Protein AF-A0A7S1RGU0-F1 (afdb_monomer_lite)

Organism: Alexandrium catenella (NCBI:txid2925)

Foldseek 3Di:
DDDDPDDDDDPDPFDAPPVRWGAAPDPPRTQDLLVLLVVLVCCCVVVVQDADAAAEDWGWHFDPDCVRVQAPVVGLVSCLSNVVSVVCSCPVVVHNYDYYQYPDCEQDQPPPCGRRIGGHQKYKPLVWWFDPPDPVHRGTGRDPPIAIGGHQNVQLVVVCVVVVHRADPPPPSGDGAAQLVLLAAKKDWPQAAQKIKGWDADPVSFKTKIKIWQALPDRYDDVPRIWIWMFIWTDDRQKIWTAQVPTPTPRPPDDRPGTWMWGADSVQQWIAIPVGIIIHGDPPPPPPD

pLDDT: mean 83.49, std 16.36, range [28.84, 98.56]

Sequence (289 aa):
AHYTDVPGADNAHWMITEENIVRGESTWLFGAAWGFRKLLNWVERRYHHPAIIVTENGWSVGADSFVTGKADRQRVEFYANYTSEMRKAIYEDGIDIRGYFAWSLMDNFEWEMGYVERFGTTFNDFNYGPDPHSPAGDSPKPRRGQVRTRKDSGCWLEAVWRRNALVDPRNGSFSGCAPSLSMEGSYKQLDRVGCTREITVHADGVTGRIQGEDSLLGTTCHGTNDTSWGVDVIFRGGTVVADFFAAKDFPDFRPKPGKVSGYWDDAAKLLFWGDGTVWAQTAKDLIVQ

Secondary structure (DSSP, 8-state):
-PPPSSPPP------B-TTS-BB-SSTT-B--HHHHHHHHHHHHHHTTS--EEEEEE---EE-SSHHHHS--HHHHHHHHHHHHHHHHHHHTT---EEEEEES-SS----GGGTTSEE--SEEEE---B--TT-TTSS--B--SS-EEEE-HHHHHHHHHHHHTS---SSSSS--SSPPGGGG-EEEEETTSTT-EEEEEE-TTSSEEEEEEEEESSSS---SSSEEEEEEEEEEETTEEEEEGGG-TT--TTS----EEEEEEETTTTEEEETTS-EEEEPP------

Structure (mmCIF, N/CA/C/O backbone):
data_AF-A0A7S1RGU0-F1
#
_entry.id   AF-A0A7S1RGU0-F1
#
loop_
_atom_site.group_PDB
_atom_site.id
_atom_site.type_symbol
_atom_site.label_atom_id
_atom_site.label_alt_id
_atom_site.label_comp_id
_atom_site.label_asym_id
_atom_site.label_entity_id
_atom_site.label_seq_id
_atom_site.pdbx_PDB_ins_code
_atom_site.Cartn_x
_atom_site.Cartn_y
_atom_site.Cartn_z
_atom_site.occupancy
_atom_site.B_iso_or_equiv
_atom_site.auth_seq_id
_atom_site.auth_comp_id
_atom_site.auth_asym_id
_atom_site.auth_atom_id
_atom_site.pdbx_PDB_model_num
ATOM 1 N N . ALA A 1 1 ? 17.274 38.890 -20.573 1.00 34.78 1 ALA A N 1
ATOM 2 C CA . ALA A 1 1 ? 17.560 38.093 -19.367 1.00 34.78 1 ALA A CA 1
ATOM 3 C C . ALA A 1 1 ? 18.729 37.182 -19.704 1.00 34.78 1 ALA A C 1
ATOM 5 O O . ALA A 1 1 ? 18.634 36.448 -20.679 1.00 34.78 1 ALA A O 1
ATOM 6 N N . HIS A 1 2 ? 19.859 37.345 -19.017 1.00 33.31 2 HIS A N 1
ATOM 7 C CA . HIS A 1 2 ? 21.069 36.561 -19.260 1.00 33.31 2 HIS A CA 1
ATOM 8 C C . HIS A 1 2 ? 20.865 35.139 -18.731 1.00 33.31 2 HIS A C 1
ATOM 10 O O . HIS A 1 2 ? 20.511 34.974 -17.566 1.00 33.31 2 HIS A O 1
ATOM 16 N N . TYR A 1 3 ? 21.065 34.136 -19.583 1.00 28.84 3 TYR A N 1
ATOM 17 C CA . TYR A 1 3 ? 21.216 32.750 -19.150 1.00 28.84 3 TYR A CA 1
ATOM 18 C C . TYR A 1 3 ? 22.652 32.572 -18.655 1.00 28.84 3 TYR A C 1
ATOM 20 O O . TYR A 1 3 ? 23.592 33.002 -19.322 1.00 28.84 3 TYR A O 1
ATOM 28 N N . THR A 1 4 ? 22.807 32.021 -17.456 1.00 33.81 4 THR A N 1
ATOM 29 C CA . THR A 1 4 ? 24.107 31.741 -16.843 1.00 33.81 4 THR A CA 1
ATOM 30 C C . THR A 1 4 ? 24.419 30.258 -17.006 1.00 33.81 4 THR A C 1
ATOM 32 O O . THR A 1 4 ? 23.614 29.429 -16.592 1.00 33.81 4 THR A O 1
ATOM 35 N N . ASP A 1 5 ? 25.599 29.925 -17.528 1.00 29.27 5 ASP A N 1
ATOM 36 C CA . ASP A 1 5 ? 26.087 28.539 -17.682 1.00 29.27 5 ASP A CA 1
ATOM 37 C C . ASP A 1 5 ? 26.564 27.906 -16.360 1.00 29.27 5 ASP A C 1
ATOM 39 O O . ASP A 1 5 ? 27.152 26.826 -16.343 1.00 29.27 5 ASP A O 1
ATOM 43 N N . VAL A 1 6 ? 26.334 28.583 -15.234 1.00 32.62 6 VAL A N 1
ATOM 44 C CA . VAL A 1 6 ? 26.655 28.080 -13.898 1.00 32.62 6 VAL A CA 1
ATOM 45 C C . VAL A 1 6 ? 25.365 27.535 -13.280 1.00 32.62 6 VAL A C 1
ATOM 47 O O . VAL A 1 6 ? 24.430 28.318 -13.082 1.00 32.62 6 VAL A O 1
ATOM 50 N N . PRO A 1 7 ? 25.286 26.224 -12.980 1.00 35.31 7 PRO A N 1
ATOM 51 C CA . PRO A 1 7 ? 24.158 25.654 -12.255 1.00 35.31 7 PRO A CA 1
ATOM 52 C C . PRO A 1 7 ? 23.970 26.376 -10.916 1.00 35.31 7 PRO A C 1
ATOM 54 O O . PRO A 1 7 ? 24.938 26.638 -10.201 1.00 35.31 7 PRO A O 1
ATOM 57 N N . GLY A 1 8 ? 22.723 26.711 -10.581 1.00 36.28 8 GLY A N 1
ATOM 58 C CA . GLY A 1 8 ? 22.379 27.200 -9.245 1.00 36.28 8 GLY A CA 1
ATOM 59 C C . GLY A 1 8 ? 22.643 26.141 -8.168 1.00 36.28 8 GLY A C 1
ATOM 60 O O . GLY A 1 8 ? 22.927 24.986 -8.480 1.00 36.28 8 GLY A O 1
ATOM 61 N N . ALA A 1 9 ? 22.538 26.531 -6.895 1.00 34.44 9 ALA A N 1
ATOM 62 C CA . ALA A 1 9 ? 22.707 25.602 -5.778 1.00 34.44 9 ALA A CA 1
ATOM 63 C C . ALA A 1 9 ? 21.738 24.409 -5.893 1.00 34.44 9 ALA A C 1
ATOM 65 O O . ALA A 1 9 ? 20.530 24.599 -6.068 1.00 34.44 9 ALA A O 1
ATOM 66 N N . ASP A 1 10 ? 22.295 23.198 -5.810 1.00 39.69 10 ASP A N 1
ATOM 67 C CA . ASP A 1 10 ? 21.555 21.941 -5.870 1.00 39.69 10 ASP A CA 1
ATOM 68 C C . ASP A 1 10 ? 20.768 21.728 -4.572 1.00 39.69 10 ASP A C 1
ATOM 70 O O . ASP A 1 10 ? 21.339 21.587 -3.491 1.00 39.69 10 ASP A O 1
ATOM 74 N N . ASN A 1 11 ? 19.442 21.732 -4.698 1.00 35.66 11 ASN A N 1
ATOM 75 C CA . ASN A 1 11 ? 18.503 21.510 -3.602 1.00 35.66 11 ASN A CA 1
ATOM 76 C C . ASN A 1 11 ? 17.714 20.196 -3.792 1.00 35.66 11 ASN A C 1
ATOM 78 O O . ASN A 1 11 ? 16.638 20.038 -3.210 1.00 35.66 11 ASN A O 1
ATOM 82 N N . ALA A 1 12 ? 18.184 19.270 -4.639 1.00 31.33 12 ALA A N 1
ATOM 83 C CA . ALA A 1 12 ? 17.522 17.990 -4.881 1.00 31.33 12 ALA A CA 1
ATOM 84 C C . ALA A 1 12 ? 17.922 16.930 -3.835 1.00 31.33 12 ALA A C 1
ATOM 86 O O . ALA A 1 12 ? 19.092 16.709 -3.546 1.00 31.33 12 ALA A O 1
ATOM 87 N N . HIS A 1 13 ? 16.940 16.201 -3.298 1.00 37.16 13 HIS A N 1
ATOM 88 C CA . HIS A 1 13 ? 17.136 15.084 -2.358 1.00 37.16 13 HIS A CA 1
ATOM 89 C C . HIS A 1 13 ? 17.623 13.776 -3.032 1.00 37.16 13 HIS A C 1
ATOM 91 O O . HIS A 1 13 ? 17.306 12.686 -2.555 1.00 37.16 13 HIS A O 1
ATOM 97 N N . TRP A 1 14 ? 18.286 13.831 -4.191 1.00 44.03 14 TRP A N 1
ATOM 98 C CA . TRP A 1 14 ? 18.508 12.657 -5.051 1.00 44.03 14 TRP A CA 1
ATOM 99 C C . TRP A 1 14 ? 19.985 12.263 -5.128 1.00 44.03 14 TRP A C 1
ATOM 101 O O . TRP A 1 14 ? 20.853 13.115 -5.272 1.00 44.03 14 TRP A O 1
ATOM 111 N N . MET A 1 15 ? 20.264 10.954 -5.114 1.00 43.88 15 MET A N 1
ATOM 112 C CA . MET A 1 15 ? 21.553 10.418 -5.558 1.00 43.88 15 MET A CA 1
ATOM 113 C C . MET A 1 15 ? 21.436 10.055 -7.035 1.00 43.88 15 MET A C 1
ATOM 115 O O . MET A 1 15 ? 20.783 9.079 -7.412 1.00 43.88 15 MET A O 1
ATOM 119 N N . ILE A 1 16 ? 22.043 10.886 -7.869 1.00 53.50 16 ILE A N 1
ATOM 120 C CA . ILE A 1 16 ? 22.136 10.699 -9.311 1.00 53.50 16 ILE A CA 1
ATOM 121 C C . ILE A 1 16 ? 23.555 10.187 -9.597 1.00 53.50 16 ILE A C 1
ATOM 123 O O . ILE A 1 16 ? 24.521 10.725 -9.058 1.00 53.50 16 ILE A O 1
ATOM 127 N N . THR A 1 17 ? 23.704 9.121 -10.389 1.00 54.28 17 THR A N 1
ATOM 128 C CA . THR A 1 17 ? 25.039 8.665 -10.823 1.00 54.28 17 THR A CA 1
ATOM 129 C C . THR A 1 17 ? 25.716 9.705 -11.709 1.00 54.28 17 THR A C 1
ATOM 131 O O . THR A 1 17 ? 25.037 10.532 -12.310 1.00 54.28 17 THR A O 1
ATOM 134 N N . GLU A 1 18 ? 27.024 9.574 -11.943 1.00 52.69 18 GLU A N 1
ATOM 135 C CA . GLU A 1 18 ? 27.725 10.359 -12.977 1.00 52.69 18 GLU A CA 1
ATOM 136 C C . GLU A 1 18 ? 27.040 10.269 -14.361 1.00 52.69 18 GLU A C 1
ATOM 138 O O . GLU A 1 18 ? 27.056 11.222 -15.133 1.00 52.69 18 GLU A O 1
ATOM 143 N N . GLU A 1 19 ? 26.352 9.154 -14.642 1.00 54.78 19 GLU A N 1
ATOM 144 C CA . GLU A 1 19 ? 25.600 8.913 -15.884 1.00 54.78 19 GLU A CA 1
ATOM 145 C C . GLU A 1 19 ? 24.133 9.395 -15.871 1.00 54.78 19 GLU A C 1
ATOM 147 O O . GLU A 1 19 ? 23.360 9.067 -16.769 1.00 54.78 19 GLU A O 1
ATOM 152 N N . ASN A 1 20 ? 23.711 10.164 -14.864 1.00 67.38 20 ASN A N 1
ATOM 153 C CA . ASN A 1 20 ? 22.330 10.637 -14.703 1.00 67.38 20 ASN A CA 1
ATOM 154 C C . ASN A 1 20 ? 21.252 9.547 -14.511 1.00 67.38 20 ASN A C 1
ATOM 156 O O . ASN A 1 20 ? 20.069 9.783 -14.771 1.00 67.38 20 ASN A O 1
ATOM 160 N N . ILE A 1 21 ? 21.627 8.360 -14.024 1.00 73.31 21 ILE A N 1
ATOM 161 C CA . ILE A 1 21 ? 20.690 7.288 -13.680 1.00 73.31 21 ILE A CA 1
ATOM 162 C C . ILE A 1 21 ? 20.313 7.413 -12.202 1.00 73.31 21 ILE A C 1
ATOM 164 O O . ILE A 1 21 ? 21.168 7.552 -11.326 1.00 73.31 21 ILE A O 1
ATOM 168 N N . VAL A 1 22 ? 19.012 7.363 -11.919 1.00 79.88 22 VAL A N 1
ATOM 169 C CA . VAL A 1 22 ? 18.497 7.407 -10.546 1.00 79.88 22 VAL A CA 1
ATOM 170 C C . VAL A 1 22 ? 18.905 6.126 -9.819 1.00 79.88 22 VAL A C 1
ATOM 172 O O . VAL A 1 22 ? 18.676 5.031 -10.336 1.00 79.88 22 VAL A O 1
ATOM 175 N N . ARG A 1 23 ? 19.478 6.254 -8.619 1.00 87.00 23 ARG A N 1
ATOM 176 C CA . ARG A 1 23 ? 19.798 5.126 -7.734 1.00 87.00 23 ARG A CA 1
ATOM 177 C C . ARG A 1 23 ? 18.795 5.040 -6.586 1.00 87.00 23 ARG A C 1
ATOM 179 O O . ARG A 1 23 ? 18.350 6.070 -6.082 1.00 87.00 23 ARG A O 1
ATOM 186 N N . GLY A 1 24 ? 18.446 3.821 -6.185 1.00 88.31 24 GLY A N 1
ATOM 187 C CA . GLY A 1 24 ? 17.709 3.576 -4.948 1.00 88.31 24 GLY A CA 1
ATOM 188 C C . GLY A 1 24 ? 18.585 3.785 -3.713 1.00 88.31 24 GLY A C 1
ATOM 189 O O . GLY A 1 24 ? 19.727 4.249 -3.801 1.00 88.31 24 GLY A O 1
ATOM 190 N N . GLU A 1 25 ? 18.056 3.398 -2.555 1.00 90.69 25 GLU A N 1
ATOM 191 C CA . GLU A 1 25 ? 18.869 3.309 -1.333 1.00 90.69 25 GLU A CA 1
ATOM 192 C C . GLU A 1 25 ? 19.971 2.256 -1.494 1.00 90.69 25 GLU A C 1
ATOM 194 O O . GLU A 1 25 ? 21.127 2.474 -1.134 1.00 90.69 25 GLU A O 1
ATOM 199 N N . SER A 1 26 ? 19.616 1.142 -2.133 1.00 90.88 26 SER A N 1
ATOM 200 C CA . SER A 1 26 ? 20.547 0.063 -2.426 1.00 90.88 26 SER A CA 1
ATOM 201 C C . SER A 1 26 ? 21.602 0.518 -3.419 1.00 90.88 26 SER A C 1
ATOM 203 O O . SER A 1 26 ? 21.299 0.970 -4.526 1.00 90.88 26 SER A O 1
ATOM 205 N N . THR A 1 27 ? 22.868 0.328 -3.056 1.00 90.00 27 THR A N 1
ATOM 206 C CA . THR A 1 27 ? 24.015 0.761 -3.867 1.00 90.00 27 THR A CA 1
ATOM 207 C C . THR A 1 27 ? 24.065 0.106 -5.249 1.00 90.00 27 THR A C 1
ATOM 209 O O . THR A 1 27 ? 24.624 0.690 -6.176 1.00 90.00 27 THR A O 1
ATOM 212 N N . TRP A 1 28 ? 23.457 -1.072 -5.391 1.00 89.81 28 TRP A N 1
ATOM 213 C CA . TRP A 1 28 ? 23.382 -1.863 -6.618 1.00 89.81 28 TRP A CA 1
ATOM 214 C C . TRP A 1 28 ? 22.128 -1.592 -7.469 1.00 89.81 28 TRP A C 1
ATOM 216 O O . TRP A 1 28 ? 22.056 -2.072 -8.601 1.00 89.81 28 TRP A O 1
ATOM 226 N N . LEU A 1 29 ? 21.133 -0.855 -6.958 1.00 92.12 29 LEU A N 1
ATOM 227 C CA . LEU A 1 29 ? 19.826 -0.715 -7.606 1.00 92.12 29 LEU A CA 1
ATOM 228 C C . LEU A 1 29 ? 19.697 0.613 -8.361 1.00 92.12 29 LEU A C 1
ATOM 230 O O . LEU A 1 29 ? 19.606 1.684 -7.761 1.00 92.12 29 LEU A O 1
ATOM 234 N N . PHE A 1 30 ? 19.599 0.528 -9.689 1.00 89.50 30 PHE A N 1
ATOM 235 C CA . PHE A 1 30 ? 19.455 1.679 -10.582 1.00 89.50 30 PHE A CA 1
ATOM 236 C C . PHE A 1 30 ? 18.151 1.626 -11.386 1.00 89.50 30 PHE A C 1
ATOM 238 O O . PHE A 1 30 ? 17.679 0.568 -11.809 1.00 89.50 30 PHE A O 1
ATOM 245 N N . GLY A 1 31 ? 17.548 2.790 -11.617 1.00 86.12 31 GLY A N 1
ATOM 246 C CA . GLY A 1 31 ? 16.295 2.930 -12.347 1.00 86.12 31 GLY A CA 1
ATOM 247 C C . GLY A 1 31 ? 16.491 2.809 -13.858 1.00 86.12 31 GLY A C 1
ATOM 248 O O . GLY A 1 31 ? 16.792 3.796 -14.520 1.00 86.12 31 GLY A O 1
ATOM 249 N N . ALA A 1 32 ? 16.257 1.621 -14.425 1.00 88.06 32 ALA A N 1
ATOM 250 C CA . ALA A 1 32 ? 16.385 1.362 -15.861 1.00 88.06 32 ALA A CA 1
ATOM 251 C C . ALA A 1 32 ? 15.179 0.586 -16.429 1.00 88.06 32 ALA A C 1
ATOM 253 O O . ALA A 1 32 ? 15.312 -0.534 -16.920 1.00 88.06 32 ALA A O 1
ATOM 254 N N . ALA A 1 33 ? 13.983 1.187 -16.403 1.00 86.81 33 ALA A N 1
ATOM 255 C CA . ALA A 1 33 ? 12.746 0.528 -16.851 1.00 86.81 33 ALA A CA 1
ATOM 256 C C . ALA A 1 33 ? 12.814 0.003 -18.301 1.00 86.81 33 ALA A C 1
ATOM 258 O O . ALA A 1 33 ? 12.338 -1.088 -18.598 1.00 86.81 33 ALA A O 1
ATOM 259 N N . TRP A 1 34 ? 13.470 0.726 -19.212 1.00 83.00 34 TRP A N 1
ATOM 260 C CA . TRP A 1 34 ? 13.696 0.262 -20.589 1.00 83.00 34 TRP A CA 1
ATOM 261 C C . TRP A 1 34 ? 14.533 -1.031 -20.648 1.00 83.00 34 TRP A C 1
ATOM 263 O O . TRP A 1 34 ? 14.379 -1.845 -21.562 1.00 83.00 34 TRP A O 1
ATOM 273 N N . GLY A 1 35 ? 15.415 -1.242 -19.666 1.00 85.12 35 GLY A N 1
ATOM 274 C CA . GLY A 1 35 ? 16.205 -2.459 -19.503 1.00 85.12 35 GLY A CA 1
ATOM 275 C C . GLY A 1 35 ? 15.331 -3.658 -19.148 1.00 85.12 35 GLY A C 1
ATOM 276 O O . GLY A 1 35 ? 15.571 -4.756 -19.648 1.00 85.12 35 GLY A O 1
ATOM 277 N N . PHE A 1 36 ? 14.253 -3.441 -18.391 1.00 94.56 36 PHE A N 1
ATOM 278 C CA . PHE A 1 36 ? 13.278 -4.482 -18.073 1.00 94.56 36 PHE A CA 1
ATOM 279 C C . PHE A 1 36 ? 12.574 -5.018 -19.329 1.00 94.56 36 PHE A C 1
ATOM 281 O O . PHE A 1 36 ? 12.554 -6.229 -19.544 1.00 94.56 36 PHE A O 1
ATOM 288 N N . ARG A 1 37 ? 12.103 -4.147 -20.236 1.00 93.69 37 ARG A N 1
ATOM 289 C CA . ARG A 1 37 ? 11.537 -4.583 -21.532 1.00 93.69 37 ARG A CA 1
ATOM 290 C C . ARG A 1 37 ? 12.555 -5.340 -22.386 1.00 93.69 37 ARG A C 1
ATOM 292 O O . ARG A 1 37 ? 12.205 -6.344 -23.010 1.00 93.69 37 ARG A O 1
ATOM 299 N N . LYS A 1 38 ? 13.822 -4.902 -22.402 1.00 91.56 38 LYS A N 1
ATOM 300 C CA . LYS A 1 38 ? 14.908 -5.617 -23.099 1.00 91.56 38 LYS A CA 1
ATOM 301 C C . LYS A 1 38 ? 15.148 -7.010 -22.512 1.00 91.56 38 LYS A C 1
ATOM 303 O O . LYS A 1 38 ? 15.326 -7.949 -23.287 1.00 91.56 38 LYS A O 1
ATOM 308 N N . LEU A 1 39 ? 15.127 -7.146 -21.184 1.00 96.06 39 LEU A N 1
ATOM 309 C CA . LEU A 1 39 ? 15.259 -8.428 -20.491 1.00 96.06 39 LEU A CA 1
ATOM 310 C C . LEU A 1 39 ? 14.108 -9.372 -20.850 1.00 96.06 39 LEU A C 1
ATOM 312 O O . LEU A 1 39 ? 14.369 -10.503 -21.247 1.00 96.06 39 LEU A O 1
ATOM 316 N N . LEU A 1 40 ? 12.859 -8.900 -20.789 1.00 96.69 40 LEU A N 1
ATOM 317 C CA . LEU A 1 40 ? 11.678 -9.690 -21.162 1.00 96.69 40 LEU A CA 1
ATOM 318 C C . LEU A 1 40 ? 11.787 -10.210 -22.603 1.00 96.69 40 LEU A C 1
ATOM 320 O O . LEU A 1 40 ? 11.656 -11.403 -22.848 1.00 96.69 40 LEU A O 1
ATOM 324 N N . ASN A 1 41 ? 12.148 -9.337 -23.542 1.00 97.12 41 ASN A N 1
ATOM 325 C CA . ASN A 1 41 ? 12.404 -9.700 -24.937 1.00 97.12 41 ASN A CA 1
ATOM 326 C C . ASN A 1 41 ? 13.550 -10.709 -25.110 1.00 97.12 41 ASN A C 1
ATOM 328 O O . ASN A 1 41 ? 13.536 -11.539 -26.020 1.00 97.12 41 ASN A O 1
ATOM 332 N N . TRP A 1 42 ? 14.597 -10.601 -24.292 1.00 98.19 42 TRP A N 1
ATOM 333 C CA . TRP A 1 42 ? 15.705 -11.548 -24.324 1.00 98.19 42 TRP A CA 1
ATOM 334 C C . TRP A 1 42 ? 15.265 -12.926 -23.829 1.00 98.19 42 TRP A C 1
ATOM 336 O O . TRP A 1 42 ? 15.549 -13.909 -24.509 1.00 98.19 42 TRP A O 1
ATOM 346 N N . VAL A 1 43 ? 14.536 -12.990 -22.708 1.00 97.94 43 VAL A N 1
ATOM 347 C CA . VAL A 1 43 ? 13.947 -14.228 -22.167 1.00 97.94 43 VAL A CA 1
ATOM 348 C C . VAL A 1 43 ? 13.043 -14.870 -23.217 1.00 97.94 43 VAL A C 1
ATOM 350 O O . VAL A 1 43 ? 13.208 -16.050 -23.522 1.00 97.94 43 VAL A O 1
ATOM 353 N N . GLU A 1 44 ? 12.179 -14.070 -23.839 1.00 94.94 44 GLU A N 1
ATOM 354 C CA . GLU A 1 44 ? 11.255 -14.514 -24.879 1.00 94.94 44 GLU A CA 1
ATOM 355 C C . GLU A 1 44 ? 11.964 -15.251 -26.022 1.00 94.94 44 GLU A C 1
ATOM 357 O O . GLU A 1 44 ? 11.643 -16.396 -26.349 1.00 94.94 44 GLU A O 1
ATOM 362 N N . ARG A 1 45 ? 13.001 -14.624 -26.594 1.00 97.06 45 ARG A N 1
ATOM 363 C CA . ARG A 1 45 ? 13.784 -15.215 -27.688 1.00 97.06 45 ARG A CA 1
ATOM 364 C C . ARG A 1 45 ? 14.629 -16.399 -27.235 1.00 97.06 45 ARG A C 1
ATOM 366 O O . ARG A 1 45 ? 14.781 -17.367 -27.974 1.00 97.06 45 ARG A O 1
ATOM 373 N N . ARG A 1 46 ? 15.233 -16.307 -26.049 1.00 98.31 46 ARG A N 1
ATOM 374 C CA . ARG A 1 46 ? 16.200 -17.291 -25.548 1.00 98.31 46 ARG A CA 1
ATOM 375 C C . ARG A 1 46 ? 15.547 -18.617 -25.171 1.00 98.31 46 ARG A C 1
ATOM 377 O O . ARG A 1 46 ? 16.219 -19.649 -25.251 1.00 98.31 46 ARG A O 1
ATOM 384 N N . TYR A 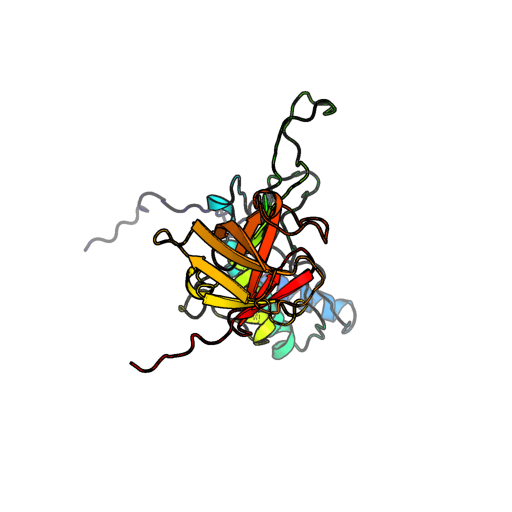1 47 ? 14.294 -18.568 -24.731 1.00 98.06 47 TYR A N 1
ATOM 385 C CA . TYR A 1 47 ? 13.559 -19.715 -24.203 1.00 98.06 47 TYR A CA 1
ATOM 386 C C . TYR A 1 47 ? 12.320 -20.078 -25.032 1.00 98.06 47 TYR A C 1
ATOM 388 O O . TYR A 1 47 ? 11.496 -20.856 -24.565 1.00 98.06 47 TYR A O 1
ATOM 396 N N . HIS A 1 48 ? 12.227 -19.578 -26.269 1.00 97.19 48 HIS A N 1
ATOM 397 C CA . HIS A 1 48 ? 11.205 -19.956 -27.251 1.00 97.19 48 HIS A CA 1
ATOM 398 C C . HIS A 1 48 ? 9.763 -19.697 -26.789 1.00 97.19 48 HIS A C 1
ATOM 400 O O . HIS A 1 48 ? 8.942 -20.611 -26.782 1.00 97.19 48 HIS A O 1
ATOM 406 N N . HIS A 1 49 ? 9.452 -18.441 -26.464 1.00 96.06 49 HIS A N 1
ATOM 407 C CA . HIS A 1 49 ? 8.102 -17.996 -26.097 1.00 96.06 49 HIS A CA 1
ATOM 408 C C . HIS A 1 49 ? 7.541 -18.641 -24.811 1.00 96.06 49 HIS A C 1
ATOM 410 O O . HIS A 1 49 ? 6.467 -19.253 -24.839 1.00 96.06 49 HIS A O 1
ATOM 416 N N . PRO A 1 50 ? 8.262 -18.577 -23.670 1.00 98.06 50 PRO A N 1
ATOM 417 C CA . PRO A 1 50 ? 7.747 -19.098 -22.415 1.00 98.06 50 PRO A CA 1
ATOM 418 C C . PRO A 1 50 ? 6.613 -18.226 -21.867 1.00 98.06 50 PRO A C 1
ATOM 420 O O . PRO A 1 50 ? 6.578 -17.013 -22.046 1.00 98.06 50 PRO A O 1
ATOM 423 N N . ALA A 1 51 ? 5.751 -18.839 -21.062 1.00 98.31 51 ALA A N 1
ATOM 424 C CA . ALA A 1 51 ? 4.894 -18.095 -20.151 1.00 98.31 51 ALA A CA 1
ATOM 425 C C . ALA A 1 51 ? 5.738 -17.435 -19.049 1.00 98.31 51 ALA A C 1
ATOM 427 O O . ALA A 1 51 ? 6.478 -18.128 -18.346 1.00 98.31 51 ALA A O 1
ATOM 428 N N . ILE A 1 52 ? 5.600 -16.123 -18.855 1.00 98.56 52 ILE A N 1
ATOM 429 C CA . ILE A 1 52 ? 6.376 -15.358 -17.873 1.00 98.56 52 ILE A CA 1
ATOM 430 C C . ILE A 1 52 ? 5.489 -14.918 -16.707 1.00 98.56 52 ILE A C 1
ATOM 432 O O . ILE A 1 52 ? 4.390 -14.397 -16.887 1.00 98.56 52 ILE A O 1
ATOM 436 N N . ILE A 1 53 ? 6.004 -15.073 -15.488 1.00 98.50 53 ILE A N 1
ATOM 437 C CA . ILE A 1 53 ? 5.472 -14.439 -14.280 1.00 98.50 53 ILE A CA 1
ATOM 438 C C . ILE A 1 53 ? 6.606 -13.625 -13.665 1.00 98.50 53 ILE A C 1
ATOM 440 O O . ILE A 1 53 ? 7.676 -14.161 -13.384 1.00 98.50 53 ILE A O 1
ATOM 444 N N . VAL A 1 54 ? 6.375 -12.331 -13.454 1.00 98.31 54 VAL A N 1
ATOM 445 C CA . VAL A 1 54 ? 7.327 -11.442 -12.782 1.00 98.31 54 VAL A CA 1
ATOM 446 C C . VAL A 1 54 ? 7.115 -11.598 -11.281 1.00 98.31 54 VAL A C 1
ATOM 448 O O . VAL A 1 54 ? 6.148 -11.072 -10.737 1.00 98.31 54 VAL A O 1
ATOM 451 N N . THR A 1 55 ? 7.975 -12.371 -10.622 1.00 98.31 55 THR A N 1
ATOM 452 C CA . THR A 1 55 ? 7.819 -12.712 -9.198 1.00 98.31 55 THR A CA 1
ATOM 453 C C . THR A 1 55 ? 8.319 -11.627 -8.253 1.00 98.31 55 THR A C 1
ATOM 455 O O . THR A 1 55 ? 7.824 -11.540 -7.134 1.00 98.31 55 THR A O 1
ATOM 458 N N . GLU A 1 56 ? 9.263 -10.794 -8.692 1.00 98.31 56 GLU A N 1
ATOM 459 C CA . GLU A 1 56 ? 9.777 -9.667 -7.914 1.00 98.31 56 GLU A CA 1
ATOM 460 C C . GLU A 1 56 ? 10.146 -8.504 -8.837 1.00 98.31 56 GLU A C 1
ATOM 462 O O . GLU A 1 56 ? 10.865 -8.657 -9.827 1.00 98.31 56 GLU A O 1
ATOM 467 N N . ASN A 1 57 ? 9.657 -7.316 -8.498 1.00 98.06 57 ASN A N 1
ATOM 468 C CA . ASN A 1 57 ? 10.113 -6.047 -9.049 1.00 98.06 57 ASN A CA 1
ATOM 469 C C . ASN A 1 57 ? 9.831 -4.965 -8.005 1.00 98.06 57 ASN A C 1
ATOM 471 O O . ASN A 1 57 ? 8.713 -4.902 -7.499 1.00 98.06 57 ASN A O 1
ATOM 475 N N . GLY A 1 58 ? 10.823 -4.154 -7.641 1.00 96.88 58 GLY A N 1
ATOM 476 C CA . GLY A 1 58 ? 10.701 -3.252 -6.498 1.00 96.88 58 GLY A CA 1
ATOM 477 C C . GLY A 1 58 ? 11.777 -2.176 -6.439 1.00 96.88 58 GLY A C 1
ATOM 478 O O . GLY A 1 58 ? 12.780 -2.239 -7.148 1.00 96.88 58 GLY A O 1
ATOM 479 N N . TRP A 1 59 ? 11.552 -1.192 -5.568 1.00 95.75 59 TRP A N 1
ATOM 480 C CA . TRP A 1 59 ? 12.445 -0.053 -5.356 1.00 95.75 59 TRP A CA 1
ATOM 481 C C . TRP A 1 59 ? 12.729 0.158 -3.871 1.00 95.75 59 TRP A C 1
ATOM 483 O O . TRP A 1 59 ? 11.785 0.244 -3.073 1.00 95.75 59 TRP A O 1
ATOM 493 N N . SER A 1 60 ? 14.006 0.279 -3.506 1.00 94.50 60 SER A N 1
ATOM 494 C CA . SER A 1 60 ? 14.427 0.588 -2.140 1.00 94.50 60 SER A CA 1
ATOM 495 C C . SER A 1 60 ? 14.404 2.084 -1.863 1.00 94.50 60 SER A C 1
ATOM 497 O O . SER A 1 60 ? 14.783 2.905 -2.697 1.00 94.50 60 SER A O 1
ATOM 499 N N . VAL A 1 61 ? 13.968 2.431 -0.656 1.00 90.25 61 VAL A N 1
ATOM 500 C CA . VAL A 1 61 ? 14.072 3.785 -0.101 1.00 90.25 61 VAL A CA 1
ATOM 501 C C . VAL A 1 61 ? 14.645 3.695 1.309 1.00 90.25 61 VAL A C 1
ATOM 503 O O . VAL A 1 61 ? 14.286 2.776 2.049 1.00 90.25 61 VAL A O 1
ATOM 506 N N . GLY A 1 62 ? 15.498 4.639 1.694 1.00 84.62 62 GLY A N 1
ATOM 507 C CA . GLY A 1 62 ? 15.894 4.824 3.086 1.00 84.62 62 GLY A CA 1
ATOM 508 C C . GLY A 1 62 ? 14.778 5.516 3.867 1.00 84.62 62 GLY A C 1
ATOM 509 O O . GLY A 1 62 ? 14.198 6.499 3.398 1.00 84.62 62 GLY A O 1
ATOM 510 N N . ALA A 1 63 ? 14.435 5.003 5.052 1.00 81.06 63 ALA A N 1
ATOM 511 C CA . ALA A 1 63 ? 13.532 5.709 5.960 1.00 81.06 63 ALA A CA 1
ATOM 512 C C . ALA A 1 63 ? 13.703 5.299 7.428 1.00 81.06 63 ALA A C 1
ATOM 514 O O . ALA A 1 63 ? 13.505 4.137 7.794 1.00 81.06 63 ALA A O 1
ATOM 515 N N . ASP A 1 64 ? 13.920 6.301 8.280 1.00 75.25 64 ASP A N 1
ATOM 516 C CA . ASP A 1 64 ? 14.047 6.120 9.733 1.00 75.25 64 ASP A CA 1
ATOM 517 C C . ASP A 1 64 ? 12.720 6.273 10.491 1.00 75.25 64 ASP A C 1
ATOM 519 O O . ASP A 1 64 ? 12.606 5.896 11.655 1.00 75.25 64 ASP A O 1
ATOM 523 N N . SER A 1 65 ? 11.689 6.834 9.852 1.00 79.75 65 SER A N 1
ATOM 524 C CA . SER A 1 65 ? 10.393 7.101 10.480 1.00 79.75 65 SER A CA 1
ATOM 525 C C . SER A 1 65 ? 9.245 6.942 9.490 1.00 79.75 65 SER A C 1
ATOM 527 O O . SER A 1 65 ? 9.444 6.961 8.275 1.00 79.75 65 SER A O 1
ATOM 529 N N . PHE A 1 66 ? 8.011 6.869 9.995 1.00 76.75 66 PHE A N 1
ATOM 530 C CA . PHE A 1 66 ? 6.838 6.913 9.121 1.00 76.75 66 PHE A CA 1
ATOM 531 C C . PHE A 1 66 ? 6.777 8.219 8.313 1.00 76.75 66 PHE A C 1
ATOM 533 O O . PHE A 1 66 ? 6.399 8.204 7.148 1.00 76.75 66 PHE A O 1
ATOM 540 N N . VAL A 1 67 ? 7.156 9.357 8.905 1.00 78.00 67 VAL A N 1
ATOM 541 C CA . VAL A 1 67 ? 7.080 10.665 8.234 1.00 78.00 67 VAL A CA 1
ATOM 542 C C . VAL A 1 67 ? 7.963 10.693 6.988 1.00 78.00 67 VAL A C 1
ATOM 544 O O . VAL A 1 67 ? 7.520 11.189 5.955 1.00 78.00 67 VAL A O 1
ATOM 547 N N . THR A 1 68 ? 9.160 10.113 7.074 1.00 78.38 68 THR A N 1
ATOM 548 C CA . THR A 1 68 ? 10.104 10.016 5.954 1.00 78.38 68 THR A CA 1
ATOM 549 C C . THR A 1 68 ? 9.775 8.857 5.013 1.00 78.38 68 THR A C 1
ATOM 551 O O . THR A 1 68 ? 9.941 8.983 3.807 1.00 78.38 68 THR A O 1
ATOM 554 N N . GLY A 1 69 ? 9.243 7.748 5.535 1.00 78.06 69 GLY A N 1
ATOM 555 C CA . GLY A 1 69 ? 8.964 6.544 4.752 1.00 78.06 69 GLY A CA 1
ATOM 556 C C . GLY A 1 69 ? 7.615 6.507 4.032 1.00 78.06 69 GLY A C 1
ATOM 557 O O . GLY A 1 69 ? 7.453 5.686 3.132 1.00 78.06 69 GLY A O 1
ATOM 558 N N . LYS A 1 70 ? 6.636 7.338 4.420 1.00 77.56 70 LYS A N 1
ATOM 559 C CA . LYS A 1 70 ? 5.272 7.301 3.852 1.00 77.56 70 LYS A CA 1
ATOM 560 C C . LYS A 1 70 ? 5.177 7.855 2.431 1.00 77.56 70 LYS A C 1
ATOM 562 O O . LYS A 1 70 ? 4.401 7.340 1.635 1.00 77.56 70 LYS A O 1
ATOM 567 N N . ALA A 1 71 ? 5.937 8.913 2.151 1.00 80.69 71 ALA A N 1
ATOM 568 C CA . ALA A 1 71 ? 5.879 9.678 0.910 1.00 80.69 71 ALA A CA 1
ATOM 569 C C . ALA A 1 71 ? 6.925 9.137 -0.073 1.00 80.69 71 ALA A C 1
ATOM 571 O O . ALA A 1 71 ? 7.882 9.811 -0.448 1.00 80.69 71 ALA A O 1
ATOM 572 N N . ASP A 1 72 ? 6.767 7.875 -0.461 1.00 87.62 72 ASP A N 1
ATOM 573 C CA . ASP A 1 72 ? 7.720 7.123 -1.276 1.00 87.62 72 ASP A CA 1
ATOM 574 C C . ASP A 1 72 ? 7.500 7.333 -2.781 1.00 87.62 72 ASP A C 1
ATOM 576 O O . ASP A 1 72 ? 7.453 6.388 -3.571 1.00 87.62 72 ASP A O 1
ATOM 580 N N . ARG A 1 73 ? 7.398 8.599 -3.202 1.00 87.44 73 ARG A N 1
ATOM 581 C CA . ARG A 1 73 ? 7.084 8.975 -4.589 1.00 87.44 73 ARG A CA 1
ATOM 582 C C . ARG A 1 73 ? 8.036 8.354 -5.620 1.00 87.44 73 ARG A C 1
ATOM 584 O O . ARG A 1 73 ? 7.598 7.971 -6.699 1.00 87.44 73 ARG A O 1
ATOM 591 N N . GLN A 1 74 ? 9.304 8.167 -5.267 1.00 87.06 74 GLN A N 1
ATOM 592 C CA . GLN A 1 74 ? 10.282 7.480 -6.119 1.00 87.06 74 GLN A CA 1
ATOM 593 C C . GLN A 1 74 ? 9.864 6.036 -6.442 1.00 87.06 74 GLN A C 1
ATOM 595 O O . GLN A 1 74 ? 9.996 5.590 -7.579 1.00 87.06 74 GLN A O 1
ATOM 600 N N . ARG A 1 75 ? 9.292 5.312 -5.470 1.00 93.75 75 ARG A N 1
ATOM 601 C CA . ARG A 1 75 ? 8.771 3.954 -5.677 1.00 93.75 75 ARG A CA 1
ATOM 602 C C . ARG A 1 75 ? 7.523 3.960 -6.559 1.00 93.75 75 ARG A C 1
ATOM 604 O O . ARG A 1 75 ? 7.370 3.068 -7.390 1.00 93.75 75 ARG A O 1
ATOM 611 N N . VAL A 1 76 ? 6.651 4.963 -6.419 1.00 93.06 76 VAL A N 1
ATOM 612 C CA . VAL A 1 76 ? 5.506 5.160 -7.331 1.00 93.06 76 VAL A CA 1
ATOM 613 C C . VAL A 1 76 ? 5.997 5.326 -8.772 1.00 93.06 76 VAL A C 1
ATOM 615 O O . VAL A 1 76 ? 5.519 4.644 -9.676 1.00 93.06 76 VAL A O 1
ATOM 618 N N . GLU A 1 77 ? 6.976 6.205 -8.990 1.00 89.81 77 GLU A N 1
ATOM 619 C CA . GLU A 1 77 ? 7.544 6.473 -10.315 1.00 89.81 77 GLU A CA 1
ATOM 620 C C . GLU A 1 77 ? 8.259 5.245 -10.893 1.00 89.81 77 GLU A C 1
ATOM 622 O O . GLU A 1 77 ? 8.087 4.935 -12.074 1.00 89.81 77 GLU A O 1
ATOM 627 N N . PHE A 1 78 ? 8.987 4.494 -10.062 1.00 93.69 78 PHE A N 1
ATOM 628 C CA . PHE A 1 78 ? 9.563 3.207 -10.444 1.00 93.69 78 PHE A CA 1
ATOM 629 C C . PHE A 1 78 ? 8.488 2.245 -10.960 1.00 93.69 78 PHE A C 1
ATOM 631 O O . PHE A 1 78 ? 8.578 1.788 -12.101 1.00 93.69 78 PHE A O 1
ATOM 638 N N . TYR A 1 79 ? 7.443 1.980 -10.168 1.00 95.88 79 TYR A N 1
ATOM 639 C CA . TYR A 1 79 ? 6.390 1.052 -10.571 1.00 95.88 79 TYR A CA 1
ATOM 640 C C . TYR A 1 79 ? 5.673 1.516 -11.835 1.00 95.88 79 TYR A C 1
ATOM 642 O O . TYR A 1 79 ? 5.459 0.706 -12.738 1.00 95.88 79 TYR A O 1
ATOM 650 N N . ALA A 1 80 ? 5.361 2.809 -11.953 1.00 91.31 80 ALA A N 1
ATOM 651 C CA . ALA A 1 80 ? 4.740 3.371 -13.149 1.00 91.31 80 ALA A CA 1
ATOM 652 C C . ALA A 1 80 ? 5.596 3.144 -14.405 1.00 91.31 80 ALA A C 1
ATOM 654 O O . ALA A 1 80 ? 5.084 2.703 -15.435 1.00 91.31 80 ALA A O 1
ATOM 655 N N . ASN A 1 81 ? 6.907 3.379 -14.316 1.00 90.12 81 ASN A N 1
ATOM 656 C CA . ASN A 1 81 ? 7.817 3.197 -15.443 1.00 90.12 81 ASN A CA 1
ATOM 657 C C . ASN A 1 81 ? 7.982 1.714 -15.818 1.00 90.12 81 ASN A C 1
ATOM 659 O O . ASN A 1 81 ? 7.854 1.362 -16.990 1.00 90.12 81 ASN A O 1
ATOM 663 N N . TYR A 1 82 ? 8.221 0.832 -14.844 1.00 94.94 82 TYR A N 1
ATOM 664 C CA . TYR A 1 82 ? 8.448 -0.596 -15.102 1.00 94.94 82 TYR A CA 1
ATOM 665 C C . TYR A 1 82 ? 7.187 -1.309 -15.603 1.00 94.94 82 TYR A C 1
ATOM 667 O O . TYR A 1 82 ? 7.256 -2.097 -16.547 1.00 94.94 82 TYR A O 1
ATOM 675 N N . THR A 1 83 ? 6.015 -0.996 -15.046 1.00 93.00 83 THR A N 1
ATOM 676 C CA . THR A 1 83 ? 4.742 -1.565 -15.523 1.00 93.00 83 THR A CA 1
ATOM 677 C C . THR A 1 83 ? 4.320 -1.001 -16.882 1.00 93.00 83 THR A C 1
ATOM 679 O O . THR A 1 83 ? 3.709 -1.721 -17.670 1.00 93.00 83 THR A O 1
ATOM 682 N N . SER A 1 84 ? 4.699 0.239 -17.216 1.00 90.50 84 SER A N 1
ATOM 683 C CA . SER A 1 84 ? 4.552 0.784 -18.573 1.00 90.50 84 SER A CA 1
ATOM 684 C C . SER A 1 84 ? 5.386 -0.001 -19.586 1.00 90.50 84 SER A C 1
ATOM 686 O O . SER A 1 84 ? 4.866 -0.427 -20.615 1.00 90.50 84 SER A O 1
ATOM 688 N N . GLU A 1 85 ? 6.650 -0.284 -19.274 1.00 93.62 85 GLU A N 1
ATOM 689 C CA . GLU A 1 85 ? 7.521 -1.090 -20.135 1.00 93.62 85 GLU A CA 1
ATOM 690 C C . GLU A 1 85 ? 7.058 -2.555 -20.242 1.00 93.62 85 GLU A C 1
ATOM 692 O O . GLU A 1 85 ? 7.075 -3.119 -21.336 1.00 93.62 85 GLU A O 1
ATOM 697 N N . MET A 1 86 ? 6.531 -3.141 -19.160 1.00 94.56 86 MET A N 1
ATOM 698 C CA . MET A 1 86 ? 5.865 -4.452 -19.193 1.00 94.56 86 MET A CA 1
ATOM 699 C C . MET A 1 86 ? 4.623 -4.441 -20.088 1.00 94.56 86 MET A C 1
ATOM 701 O O . MET A 1 86 ? 4.407 -5.359 -20.874 1.00 94.56 86 MET A O 1
ATOM 705 N N . ARG A 1 87 ? 3.809 -3.383 -20.011 1.00 92.19 87 ARG A N 1
ATOM 706 C CA . ARG A 1 87 ? 2.636 -3.223 -20.873 1.00 92.19 87 ARG A CA 1
ATOM 707 C C . ARG A 1 87 ? 3.049 -3.174 -22.345 1.00 92.19 87 ARG A C 1
ATOM 709 O O . ARG A 1 87 ? 2.414 -3.829 -23.163 1.00 92.19 87 ARG A O 1
ATOM 716 N N . LYS A 1 88 ? 4.110 -2.442 -22.694 1.00 88.62 88 LYS A N 1
ATOM 717 C CA . LYS A 1 88 ? 4.625 -2.435 -24.072 1.00 88.62 88 LYS A CA 1
ATOM 718 C C . LYS A 1 88 ? 5.147 -3.815 -24.491 1.00 88.62 88 LYS A C 1
ATOM 720 O O . LYS A 1 88 ? 4.844 -4.251 -25.592 1.00 88.62 88 LYS A O 1
ATOM 725 N N . ALA A 1 89 ? 5.829 -4.541 -23.606 1.00 92.12 89 ALA A N 1
ATOM 726 C CA . ALA A 1 89 ? 6.242 -5.922 -23.870 1.00 92.12 89 ALA A CA 1
ATOM 727 C C . ALA A 1 89 ? 5.053 -6.849 -24.208 1.00 92.12 89 ALA A C 1
ATOM 729 O O . ALA A 1 89 ? 5.138 -7.654 -25.129 1.00 92.12 89 ALA A O 1
ATOM 730 N N . ILE A 1 90 ? 3.921 -6.697 -23.514 1.00 94.81 90 ILE A N 1
ATOM 731 C CA . ILE A 1 90 ? 2.702 -7.475 -23.791 1.00 94.81 90 ILE A CA 1
ATOM 732 C C . ILE A 1 90 ? 2.070 -7.061 -25.128 1.00 94.81 90 ILE A C 1
ATOM 734 O O . ILE A 1 90 ? 1.830 -7.901 -25.989 1.00 94.81 90 ILE A O 1
ATOM 738 N N . TYR A 1 91 ? 1.776 -5.768 -25.307 1.00 93.00 91 TYR A N 1
ATOM 739 C CA . TYR A 1 91 ? 0.911 -5.303 -26.402 1.00 93.00 91 TYR A CA 1
ATOM 740 C C . TYR A 1 91 ? 1.648 -4.939 -27.695 1.00 93.00 91 TYR A C 1
ATOM 742 O O . TYR A 1 91 ? 1.043 -4.989 -28.762 1.00 93.00 91 TYR A O 1
ATOM 750 N N . GLU A 1 92 ? 2.915 -4.534 -27.613 1.00 93.62 92 GLU A N 1
ATOM 751 C CA . GLU A 1 92 ? 3.725 -4.162 -28.780 1.00 93.62 92 GLU A CA 1
ATOM 752 C C . GLU A 1 92 ? 4.661 -5.301 -29.200 1.00 93.62 92 GLU A C 1
ATOM 754 O O . GLU A 1 92 ? 4.837 -5.517 -30.396 1.00 93.62 92 GLU A O 1
ATOM 759 N N . ASP A 1 93 ? 5.231 -6.040 -28.238 1.00 95.06 93 ASP A N 1
ATOM 760 C CA . ASP A 1 93 ? 6.202 -7.110 -28.530 1.00 95.06 93 ASP A CA 1
ATOM 761 C C . ASP A 1 93 ? 5.581 -8.519 -28.543 1.00 95.06 93 ASP A C 1
ATOM 763 O O . ASP A 1 93 ? 6.222 -9.459 -29.009 1.00 95.06 93 ASP A O 1
ATOM 767 N N . GLY A 1 94 ? 4.344 -8.681 -28.057 1.00 96.62 94 GLY A N 1
ATOM 768 C CA . GLY A 1 94 ? 3.611 -9.951 -28.088 1.00 96.62 94 GLY A CA 1
ATOM 769 C C . GLY A 1 94 ? 4.057 -10.994 -27.056 1.00 96.62 94 GLY A C 1
ATOM 770 O O . GLY A 1 94 ? 3.831 -12.181 -27.276 1.00 96.62 94 GLY A O 1
ATOM 771 N N . ILE A 1 95 ? 4.688 -10.576 -25.952 1.00 98.19 95 ILE A N 1
ATOM 772 C CA . ILE A 1 95 ? 5.218 -11.482 -24.916 1.00 98.19 95 ILE A CA 1
ATOM 773 C C . ILE A 1 95 ? 4.098 -11.974 -23.978 1.00 98.19 95 ILE A C 1
ATOM 775 O O . ILE A 1 95 ? 3.327 -11.168 -23.449 1.00 98.19 95 ILE A O 1
ATOM 779 N N . ASP A 1 96 ? 4.044 -13.286 -23.707 1.00 98.38 96 ASP A N 1
ATOM 780 C CA . ASP A 1 96 ? 3.088 -13.915 -22.774 1.00 98.38 96 ASP A CA 1
ATOM 781 C C . ASP A 1 96 ? 3.488 -13.681 -21.304 1.00 98.38 96 ASP A C 1
ATOM 783 O O . ASP A 1 96 ? 4.180 -14.489 -20.681 1.00 98.38 96 ASP A O 1
ATOM 787 N N . ILE A 1 97 ? 3.045 -12.554 -20.735 1.00 98.12 97 ILE A N 1
ATOM 788 C CA . ILE A 1 97 ? 3.225 -12.221 -19.313 1.00 98.12 97 ILE A CA 1
ATOM 789 C C . ILE A 1 97 ? 1.905 -12.423 -18.567 1.00 98.12 97 ILE A C 1
ATOM 791 O O . ILE A 1 97 ? 0.924 -11.719 -18.801 1.00 98.12 97 ILE A O 1
ATOM 795 N N . ARG A 1 98 ? 1.896 -13.364 -17.621 1.00 97.31 98 ARG A N 1
ATOM 796 C CA . ARG A 1 98 ? 0.684 -13.842 -16.932 1.00 97.31 98 ARG A CA 1
ATOM 797 C C . ARG A 1 98 ? 0.493 -13.291 -15.525 1.00 97.31 98 ARG A C 1
ATOM 799 O O . ARG A 1 98 ? -0.583 -13.443 -14.956 1.00 97.31 98 ARG A O 1
ATOM 806 N N . GLY A 1 99 ? 1.521 -12.684 -14.939 1.00 95.56 99 GLY A N 1
ATOM 807 C CA . GLY A 1 99 ? 1.449 -12.184 -13.570 1.00 95.56 99 GLY A CA 1
ATOM 808 C C . GLY A 1 99 ? 2.597 -11.257 -13.207 1.00 95.56 99 GLY A C 1
ATOM 809 O O . GLY A 1 99 ? 3.678 -11.323 -13.795 1.00 95.56 99 GLY A O 1
ATOM 810 N N . TYR A 1 100 ? 2.339 -10.405 -12.218 1.00 97.06 100 TYR A N 1
ATOM 811 C CA . TYR A 1 100 ? 3.286 -9.438 -11.688 1.00 97.06 100 TYR A CA 1
ATOM 812 C C . TYR A 1 100 ? 3.110 -9.309 -10.175 1.00 97.06 100 TYR A C 1
ATOM 814 O O . TYR A 1 100 ? 2.012 -9.020 -9.696 1.00 97.06 100 TYR A O 1
ATOM 822 N N . PHE A 1 101 ? 4.201 -9.485 -9.440 1.00 97.44 101 PHE A N 1
ATOM 823 C CA . PHE A 1 101 ? 4.262 -9.355 -7.992 1.00 97.44 101 PHE A CA 1
ATOM 824 C C . PHE A 1 101 ? 5.213 -8.211 -7.625 1.00 97.44 101 PHE A C 1
ATOM 826 O O . PHE A 1 101 ? 6.409 -8.239 -7.917 1.00 97.44 101 PHE A O 1
ATOM 833 N N . ALA A 1 102 ? 4.655 -7.180 -6.991 1.00 98.00 102 ALA A N 1
ATOM 834 C CA . ALA A 1 102 ? 5.417 -6.051 -6.475 1.00 98.00 102 ALA A CA 1
ATOM 835 C C . ALA A 1 102 ? 6.252 -6.486 -5.258 1.00 98.00 102 ALA A C 1
ATOM 837 O O . ALA A 1 102 ? 5.707 -7.041 -4.299 1.00 98.00 102 ALA A O 1
ATOM 838 N N . TRP A 1 103 ? 7.555 -6.199 -5.279 1.00 98.00 103 TRP A N 1
ATOM 839 C CA . TRP A 1 103 ? 8.438 -6.405 -4.137 1.00 98.00 103 TRP A CA 1
ATOM 840 C C . TRP A 1 103 ? 8.570 -5.100 -3.331 1.00 98.00 103 TRP A C 1
ATOM 842 O O . TRP A 1 103 ? 9.143 -4.123 -3.805 1.00 98.00 103 TRP A O 1
ATOM 852 N N . SER A 1 104 ? 8.044 -5.011 -2.114 1.00 97.69 104 SER A N 1
ATOM 853 C CA . SER A 1 104 ? 7.366 -6.059 -1.338 1.00 97.69 104 SER A CA 1
ATOM 854 C C . SER A 1 104 ? 6.072 -5.551 -0.713 1.00 97.69 104 SER A C 1
ATOM 856 O O . SER A 1 104 ? 5.788 -4.353 -0.699 1.00 97.69 104 SER A O 1
ATOM 858 N N . LEU A 1 105 ? 5.264 -6.463 -0.164 1.00 95.69 105 LEU A N 1
ATOM 859 C CA . LEU A 1 105 ? 4.024 -6.096 0.525 1.00 95.69 105 LEU A CA 1
ATOM 860 C C . LEU A 1 105 ? 4.280 -5.093 1.668 1.00 95.69 105 LEU A C 1
ATOM 862 O O . LEU A 1 105 ? 3.541 -4.118 1.827 1.00 95.69 105 LEU A O 1
ATOM 866 N N . MET A 1 106 ? 5.338 -5.310 2.451 1.00 94.44 106 MET A N 1
ATOM 867 C CA . MET A 1 106 ? 5.676 -4.536 3.648 1.00 94.44 106 MET A CA 1
ATOM 868 C C . MET A 1 106 ? 7.183 -4.454 3.850 1.00 94.44 106 MET A C 1
ATOM 870 O O . MET A 1 106 ? 7.909 -5.357 3.439 1.00 94.44 106 MET A O 1
ATOM 874 N N . ASP A 1 107 ? 7.636 -3.403 4.534 1.00 95.00 107 ASP A N 1
ATOM 875 C CA . ASP A 1 107 ? 9.034 -3.315 4.952 1.00 95.00 107 ASP A CA 1
ATOM 876 C C . ASP A 1 107 ? 9.387 -4.539 5.800 1.00 95.00 107 ASP A C 1
ATOM 878 O O . ASP A 1 107 ? 8.648 -4.921 6.714 1.00 95.00 107 ASP A O 1
ATOM 882 N N . ASN A 1 108 ? 10.506 -5.166 5.468 1.00 94.50 108 ASN A N 1
ATOM 883 C CA . ASN A 1 108 ? 10.947 -6.431 6.031 1.00 94.50 108 ASN A CA 1
ATOM 884 C C . ASN A 1 108 ? 12.453 -6.357 6.345 1.00 94.50 108 ASN A C 1
ATOM 886 O O . ASN A 1 108 ? 13.034 -5.273 6.359 1.00 94.50 108 ASN A O 1
ATOM 890 N N . PHE A 1 109 ? 13.043 -7.498 6.693 1.00 93.44 109 PHE A N 1
ATOM 891 C CA . PHE A 1 109 ? 14.484 -7.629 6.865 1.00 93.44 109 PHE A CA 1
ATOM 892 C C . PHE A 1 109 ? 15.135 -7.872 5.496 1.00 93.44 109 PHE A C 1
ATOM 894 O O . PHE A 1 109 ? 14.982 -8.954 4.929 1.00 93.44 109 PHE A O 1
ATOM 901 N N . GLU A 1 110 ? 15.853 -6.878 4.987 1.00 94.12 110 GLU A N 1
ATOM 902 C CA . GLU A 1 110 ? 16.538 -6.866 3.695 1.00 94.12 110 GLU A CA 1
ATOM 903 C C . GLU A 1 110 ? 17.962 -7.428 3.829 1.00 94.12 110 GLU A C 1
ATOM 905 O O . GLU A 1 110 ? 18.961 -6.726 3.683 1.00 94.12 110 GLU A O 1
ATOM 910 N N . TRP A 1 111 ? 18.052 -8.721 4.152 1.00 93.12 111 TRP A N 1
ATOM 911 C CA . TRP A 1 111 ? 19.295 -9.501 4.110 1.00 93.12 111 TRP A CA 1
ATOM 912 C C . TRP A 1 111 ? 20.487 -8.815 4.811 1.00 93.12 111 TRP A C 1
ATOM 914 O O . TRP A 1 111 ? 20.425 -8.508 6.002 1.00 93.12 111 TRP A O 1
ATOM 924 N N . GLU A 1 112 ? 21.587 -8.586 4.090 1.00 88.69 112 GLU A N 1
ATOM 925 C CA . GLU A 1 112 ? 22.810 -7.955 4.605 1.00 88.69 112 GLU A CA 1
ATOM 926 C C . GLU A 1 112 ? 22.595 -6.493 5.027 1.00 88.69 112 GLU A C 1
ATOM 928 O O . GLU A 1 112 ? 23.319 -5.984 5.881 1.00 88.69 112 GLU A O 1
ATOM 933 N N . MET A 1 113 ? 21.562 -5.841 4.489 1.00 87.94 113 MET A N 1
ATOM 934 C CA . MET A 1 113 ? 21.216 -4.442 4.759 1.00 87.94 113 MET A CA 1
ATOM 935 C C . MET A 1 113 ? 20.291 -4.285 5.972 1.00 87.94 113 MET A C 1
ATOM 937 O O . MET A 1 113 ? 19.969 -3.168 6.395 1.00 87.94 113 MET A O 1
ATOM 941 N N . GLY A 1 114 ? 19.879 -5.400 6.580 1.00 89.19 114 GLY A N 1
ATOM 942 C CA . GLY A 1 114 ? 19.082 -5.409 7.794 1.00 89.19 114 GLY A CA 1
ATOM 943 C C . GLY A 1 114 ? 17.730 -4.733 7.590 1.00 89.19 114 GLY A C 1
ATOM 944 O O . GLY A 1 114 ? 16.877 -5.248 6.890 1.00 89.19 114 GLY A O 1
ATOM 945 N N . TYR A 1 115 ? 17.502 -3.593 8.233 1.00 88.25 115 TYR A N 1
ATOM 946 C CA . TYR A 1 115 ? 16.232 -2.856 8.146 1.00 88.25 115 TYR A CA 1
ATOM 947 C C . TYR A 1 115 ? 16.409 -1.419 7.634 1.00 88.25 115 TYR A C 1
ATOM 949 O O . TYR A 1 115 ? 15.504 -0.592 7.781 1.00 88.25 115 TYR A O 1
ATOM 957 N N . VAL A 1 116 ? 17.598 -1.110 7.108 1.00 86.00 116 VAL A N 1
ATOM 958 C CA . VAL A 1 116 ? 17.942 0.214 6.575 1.00 86.00 116 VAL A CA 1
ATOM 959 C C . VAL A 1 116 ? 17.250 0.413 5.231 1.00 86.00 116 VAL A C 1
ATOM 961 O O . VAL A 1 116 ? 16.535 1.393 5.023 1.00 86.00 116 VAL A O 1
ATOM 964 N N . GLU A 1 117 ? 17.404 -0.568 4.344 1.00 91.56 117 GLU A N 1
ATOM 965 C CA . GLU A 1 117 ? 16.758 -0.578 3.041 1.00 91.56 117 GLU A CA 1
ATOM 966 C C . GLU A 1 117 ? 15.328 -1.088 3.159 1.00 91.56 117 GLU A C 1
ATOM 968 O O . GLU A 1 117 ? 15.060 -2.171 3.678 1.00 91.56 117 GLU A O 1
ATOM 973 N N . ARG A 1 118 ? 14.380 -0.293 2.667 1.00 93.88 118 ARG A N 1
ATOM 974 C CA . ARG A 1 118 ? 12.959 -0.622 2.732 1.00 93.88 118 ARG A CA 1
ATOM 975 C C . ARG A 1 118 ? 12.401 -0.741 1.331 1.00 93.88 118 ARG A C 1
ATOM 977 O O . ARG A 1 118 ? 12.361 0.262 0.624 1.00 93.88 118 ARG A O 1
ATOM 984 N N . PHE A 1 119 ? 11.911 -1.921 0.956 1.00 96.75 119 PHE A N 1
ATOM 985 C CA . PHE A 1 119 ? 11.230 -2.178 -0.326 1.00 96.75 119 PHE A CA 1
ATOM 986 C C . PHE A 1 119 ? 9.700 -2.160 -0.236 1.00 96.75 119 PHE A C 1
ATOM 988 O O . PHE A 1 119 ? 9.008 -2.107 -1.254 1.00 96.75 119 PHE A O 1
ATOM 995 N N . GLY A 1 120 ? 9.152 -2.186 0.976 1.00 96.56 120 GLY A N 1
ATOM 996 C CA . GLY A 1 120 ? 7.732 -2.397 1.195 1.00 96.56 120 GLY A CA 1
ATOM 997 C C . GLY A 1 120 ? 6.850 -1.275 0.674 1.00 96.56 120 GLY A C 1
ATOM 998 O O . GLY A 1 120 ? 7.122 -0.099 0.913 1.00 96.56 120 GLY A O 1
ATOM 999 N N . THR A 1 121 ? 5.717 -1.642 0.079 1.00 95.62 121 THR A N 1
ATOM 1000 C CA . THR A 1 121 ? 4.599 -0.731 -0.238 1.00 95.62 121 THR A CA 1
ATOM 1001 C C . THR A 1 121 ? 3.805 -0.308 1.003 1.00 95.62 121 THR A C 1
ATOM 1003 O O . THR A 1 121 ? 2.985 0.611 0.973 1.00 95.62 121 THR A O 1
ATOM 1006 N N . THR A 1 122 ? 4.082 -0.976 2.122 1.00 93.38 122 THR A N 1
ATOM 1007 C CA . THR A 1 122 ? 3.531 -0.700 3.445 1.00 93.38 122 THR A CA 1
ATOM 1008 C C . THR A 1 122 ? 4.683 -0.418 4.395 1.00 93.38 122 THR A C 1
ATOM 1010 O O . THR A 1 122 ? 5.601 -1.229 4.528 1.00 93.38 122 THR A O 1
ATOM 1013 N N . PHE A 1 123 ? 4.641 0.733 5.060 1.00 92.81 123 PHE A N 1
ATOM 1014 C CA . PHE A 1 123 ? 5.596 1.081 6.099 1.00 92.81 123 PHE A CA 1
ATOM 1015 C C . PHE A 1 123 ? 5.368 0.177 7.298 1.00 92.81 123 PHE A C 1
ATOM 1017 O O . PHE A 1 123 ? 4.247 0.100 7.806 1.00 92.81 123 PHE A O 1
ATOM 1024 N N . ASN A 1 124 ? 6.429 -0.486 7.742 1.00 91.69 124 ASN A N 1
ATOM 1025 C CA . ASN A 1 124 ? 6.407 -1.260 8.970 1.00 91.69 124 ASN A CA 1
ATOM 1026 C C . ASN A 1 124 ? 7.172 -0.500 10.054 1.00 91.69 124 ASN A C 1
ATOM 1028 O O . ASN A 1 124 ? 8.388 -0.299 9.950 1.00 91.69 124 ASN A O 1
ATOM 1032 N N . ASP A 1 125 ? 6.446 -0.075 11.085 1.00 89.50 125 ASP A N 1
ATOM 1033 C CA . ASP A 1 125 ? 7.050 0.394 12.323 1.00 89.50 125 ASP A CA 1
ATOM 1034 C C . ASP A 1 125 ? 7.522 -0.828 13.110 1.00 89.50 125 ASP A C 1
ATOM 1036 O O . ASP A 1 125 ? 6.727 -1.541 13.729 1.00 89.50 125 ASP A O 1
ATOM 1040 N N . PHE A 1 126 ? 8.828 -1.080 13.050 1.00 87.75 126 PHE A N 1
ATOM 1041 C CA . PHE A 1 126 ? 9.461 -2.222 13.699 1.00 87.75 126 PHE A CA 1
ATOM 1042 C C . PHE A 1 126 ? 9.395 -2.162 15.233 1.00 87.75 126 PHE A C 1
ATOM 1044 O O . PHE A 1 126 ? 9.704 -3.167 15.876 1.00 87.75 126 PHE A O 1
ATOM 1051 N N . ASN A 1 127 ? 8.964 -1.039 15.828 1.00 85.62 127 ASN A N 1
ATOM 1052 C CA . ASN A 1 127 ? 8.887 -0.847 17.276 1.00 85.62 127 ASN A CA 1
ATOM 1053 C C . ASN A 1 127 ? 10.226 -1.184 17.957 1.00 85.62 127 ASN A C 1
ATOM 1055 O O . ASN A 1 127 ? 10.304 -2.050 18.832 1.00 85.62 127 ASN A O 1
ATOM 1059 N N . TYR A 1 128 ? 11.305 -0.562 17.474 1.00 86.00 128 TYR A N 1
ATOM 1060 C CA . TYR A 1 128 ? 12.653 -0.838 17.955 1.00 86.00 128 TYR A CA 1
ATOM 1061 C C . TYR A 1 128 ? 12.774 -0.637 19.465 1.00 86.00 128 TYR A C 1
ATOM 1063 O O . TYR A 1 128 ? 12.283 0.340 20.027 1.00 86.00 128 TYR A O 1
ATOM 1071 N N . GLY A 1 129 ? 13.506 -1.528 20.121 1.00 83.62 129 GLY A N 1
ATOM 1072 C CA . GLY A 1 129 ? 13.964 -1.289 21.482 1.00 83.62 129 GLY A CA 1
ATOM 1073 C C . GLY A 1 129 ? 15.045 -2.273 21.910 1.00 83.62 129 GLY A C 1
ATOM 1074 O O . GLY A 1 129 ? 15.360 -3.188 21.145 1.00 83.62 129 GLY A O 1
ATOM 1075 N N . PRO A 1 130 ? 15.614 -2.093 23.116 1.00 81.00 130 PRO A N 1
ATOM 1076 C CA . PRO A 1 130 ? 16.737 -2.897 23.582 1.00 81.00 130 PRO A CA 1
ATOM 1077 C C . PRO A 1 130 ? 16.392 -4.387 23.619 1.00 81.00 130 PRO A C 1
ATOM 1079 O O . PRO A 1 130 ? 15.286 -4.771 24.013 1.00 81.00 130 PRO A O 1
ATOM 1082 N N . ASP A 1 131 ? 17.336 -5.220 23.208 1.00 72.88 131 ASP A N 1
ATOM 1083 C CA . ASP A 1 131 ? 17.238 -6.670 23.316 1.00 72.88 131 ASP A CA 1
ATOM 1084 C C . ASP A 1 131 ? 18.341 -7.166 24.265 1.00 72.88 131 ASP A C 1
ATOM 1086 O O . ASP A 1 131 ? 19.513 -7.161 23.875 1.00 72.88 131 ASP A O 1
ATOM 1090 N N . PRO A 1 132 ? 17.991 -7.599 25.495 1.00 74.12 132 PRO A N 1
ATOM 1091 C CA . PRO A 1 132 ? 18.967 -8.070 26.478 1.00 74.12 132 PRO A CA 1
ATOM 1092 C C . PRO A 1 132 ? 19.650 -9.383 26.060 1.00 74.12 132 PRO A C 1
ATOM 1094 O O . PRO A 1 132 ? 20.612 -9.801 26.700 1.00 74.12 132 PRO A O 1
ATOM 1097 N N . HIS A 1 133 ? 19.172 -10.039 24.997 1.00 73.19 133 HIS A N 1
ATOM 1098 C CA . HIS A 1 133 ? 19.773 -11.237 24.416 1.00 73.19 133 HIS A CA 1
ATOM 1099 C C . HIS A 1 133 ? 20.562 -10.949 23.131 1.00 73.19 133 HIS A C 1
ATOM 1101 O O . HIS A 1 133 ? 21.078 -11.880 22.509 1.00 73.19 133 HIS A O 1
ATOM 1107 N N . SER A 1 134 ? 20.686 -9.679 22.725 1.00 72.12 134 SER A N 1
ATOM 1108 C CA . SER A 1 134 ? 21.452 -9.302 21.539 1.00 72.12 134 SER A CA 1
ATOM 1109 C C . SER A 1 134 ? 22.948 -9.588 21.740 1.00 72.12 134 SER A C 1
ATOM 1111 O O . SER A 1 134 ? 23.545 -9.050 22.678 1.00 72.12 134 SER A O 1
ATOM 1113 N N . PRO A 1 135 ? 23.603 -10.336 20.828 1.00 68.19 135 PRO A N 1
ATOM 1114 C CA . PRO A 1 135 ? 25.044 -10.600 20.898 1.00 68.19 135 PRO A CA 1
ATOM 1115 C C . PRO A 1 135 ? 25.907 -9.332 20.863 1.00 68.19 135 PRO A C 1
ATOM 1117 O O . PRO A 1 135 ? 27.054 -9.356 21.296 1.00 68.19 135 PRO A O 1
ATOM 1120 N N . ALA A 1 136 ? 25.362 -8.233 20.333 1.00 64.81 136 ALA A N 1
ATOM 1121 C CA . ALA A 1 136 ? 26.057 -6.961 20.163 1.00 64.81 136 ALA A CA 1
ATOM 1122 C C . ALA A 1 136 ? 25.817 -5.958 21.310 1.00 64.81 136 ALA A C 1
ATOM 1124 O O . ALA A 1 136 ? 26.274 -4.826 21.199 1.00 64.81 136 ALA A O 1
ATOM 1125 N N . GLY A 1 137 ? 25.115 -6.352 22.384 1.00 58.59 137 GLY A N 1
ATOM 1126 C CA . GLY A 1 137 ? 24.779 -5.480 23.517 1.00 58.59 137 GLY A CA 1
ATOM 1127 C C . GLY A 1 137 ? 23.766 -4.392 23.142 1.00 58.59 137 GLY A C 1
ATOM 1128 O O . GLY A 1 137 ? 24.048 -3.538 22.309 1.00 58.59 137 GLY A O 1
ATOM 1129 N N . ASP A 1 138 ? 22.558 -4.454 23.710 1.00 64.75 138 ASP A N 1
ATOM 1130 C CA . ASP A 1 138 ? 21.473 -3.451 23.640 1.00 64.75 138 ASP A CA 1
ATOM 1131 C C . ASP A 1 138 ? 21.091 -2.868 22.260 1.00 64.75 138 ASP A C 1
ATOM 1133 O O . ASP A 1 138 ? 20.271 -1.953 22.178 1.00 64.75 138 ASP A O 1
ATOM 1137 N N . SER A 1 139 ? 21.617 -3.410 21.155 1.00 67.75 139 SER A N 1
ATOM 1138 C CA . SER A 1 139 ? 21.292 -2.958 19.800 1.00 67.75 139 SER A CA 1
ATOM 1139 C C . SER A 1 139 ? 19.780 -3.056 19.573 1.00 67.75 139 SER A C 1
ATOM 1141 O O . SER A 1 139 ? 19.230 -4.147 19.754 1.00 67.75 139 SER A O 1
ATOM 1143 N N . PRO A 1 140 ? 19.098 -1.969 19.163 1.00 73.06 140 PRO A N 1
ATOM 1144 C CA . PRO A 1 140 ? 17.654 -1.991 19.007 1.00 73.06 140 PRO A CA 1
ATOM 1145 C C . PRO A 1 140 ? 17.227 -3.047 17.981 1.00 73.06 140 PRO A C 1
ATOM 1147 O O . PRO A 1 140 ? 17.690 -3.047 16.840 1.00 73.06 140 PRO A O 1
ATOM 1150 N N . LYS A 1 141 ? 16.336 -3.958 18.380 1.00 80.56 141 LYS A N 1
ATOM 1151 C CA . LYS A 1 141 ? 15.733 -4.969 17.496 1.00 80.56 141 LYS A CA 1
ATOM 1152 C C . LYS A 1 141 ? 14.234 -4.719 17.352 1.00 80.56 141 LYS A C 1
ATOM 1154 O O . LYS A 1 141 ? 13.641 -4.117 18.252 1.00 80.56 141 LYS A O 1
ATOM 1159 N N . PRO A 1 142 ? 13.609 -5.164 16.248 1.00 86.62 142 PRO A N 1
ATOM 1160 C CA . PRO A 1 142 ? 12.161 -5.114 16.134 1.00 86.62 142 PRO A CA 1
ATOM 1161 C C . PRO A 1 142 ? 11.491 -5.877 17.275 1.00 86.62 142 PRO A C 1
ATOM 1163 O O . PRO A 1 142 ? 11.923 -6.973 17.634 1.00 86.62 142 PRO A O 1
ATOM 1166 N N . ARG A 1 143 ? 10.410 -5.326 17.826 1.00 83.56 143 ARG A N 1
ATOM 1167 C CA . ARG A 1 143 ? 9.655 -5.943 18.928 1.00 83.56 143 ARG A CA 1
ATOM 1168 C C . ARG A 1 143 ? 8.270 -6.384 18.474 1.00 83.56 143 ARG A C 1
ATOM 1170 O O . ARG A 1 143 ? 7.878 -6.184 17.328 1.00 83.56 143 ARG A O 1
ATOM 1177 N N . ARG A 1 144 ? 7.513 -7.011 19.382 1.00 81.12 144 ARG A N 1
ATOM 1178 C CA . ARG A 1 144 ? 6.072 -7.254 19.193 1.00 81.12 144 ARG A CA 1
ATOM 1179 C C . ARG A 1 144 ? 5.310 -5.920 19.125 1.00 81.12 144 ARG A C 1
ATOM 1181 O O . ARG A 1 144 ? 5.796 -4.900 19.609 1.00 81.12 144 ARG A O 1
ATOM 1188 N N . GLY A 1 145 ? 4.108 -5.942 18.548 1.00 79.31 145 GLY A N 1
ATOM 1189 C CA . GLY A 1 145 ? 3.258 -4.749 18.421 1.00 79.31 145 GLY A CA 1
ATOM 1190 C C . GLY A 1 145 ? 3.636 -3.824 17.260 1.00 79.31 145 GLY A C 1
ATOM 1191 O O . GLY A 1 145 ? 3.390 -2.623 17.337 1.00 79.31 145 GLY A O 1
ATOM 1192 N N . GLN A 1 146 ? 4.254 -4.374 16.210 1.00 85.88 146 GLN A N 1
ATOM 1193 C CA . GLN A 1 146 ? 4.586 -3.635 14.989 1.00 85.88 146 GLN A CA 1
ATOM 1194 C C . GLN A 1 146 ? 3.319 -3.153 14.297 1.00 85.88 146 GLN A C 1
ATOM 1196 O O . GLN A 1 146 ? 2.323 -3.877 14.224 1.00 85.88 146 GLN A O 1
ATOM 1201 N N . VAL A 1 147 ? 3.374 -1.935 13.771 1.00 85.69 147 VAL A N 1
ATOM 1202 C CA . VAL A 1 147 ? 2.234 -1.295 13.118 1.00 85.69 147 VAL A CA 1
ATOM 1203 C C . VAL A 1 147 ? 2.545 -1.101 11.648 1.00 85.69 147 VAL A C 1
ATOM 1205 O O . VAL A 1 147 ? 3.599 -0.587 11.275 1.00 85.69 147 VAL A O 1
ATOM 1208 N N . ARG A 1 148 ? 1.585 -1.485 10.811 1.00 88.81 148 ARG A N 1
ATOM 1209 C CA . ARG A 1 148 ? 1.677 -1.371 9.359 1.00 88.81 148 ARG A CA 1
ATOM 1210 C C . ARG A 1 148 ? 0.823 -0.219 8.868 1.00 88.81 148 ARG A C 1
ATOM 1212 O O . ARG A 1 148 ? -0.318 -0.064 9.302 1.00 88.81 148 ARG A O 1
ATOM 1219 N N . THR A 1 149 ? 1.390 0.585 7.978 1.00 89.62 149 THR A N 1
ATOM 1220 C CA . THR A 1 149 ? 0.731 1.763 7.412 1.00 89.62 149 THR A CA 1
ATOM 1221 C C . THR A 1 149 ? 0.993 1.849 5.919 1.00 89.62 149 THR A C 1
ATOM 1223 O O . THR A 1 149 ? 2.143 1.737 5.499 1.00 89.62 149 THR A O 1
ATOM 1226 N N . ARG A 1 150 ? -0.044 2.048 5.099 1.00 90.38 150 ARG A N 1
ATOM 1227 C CA . ARG A 1 150 ? 0.137 2.155 3.641 1.00 90.38 150 ARG A CA 1
ATOM 1228 C C . ARG A 1 150 ? 1.017 3.355 3.278 1.00 90.38 150 ARG A C 1
ATOM 1230 O O . ARG A 1 150 ? 0.916 4.408 3.909 1.00 90.38 150 ARG A O 1
ATOM 1237 N N . LYS A 1 151 ? 1.864 3.176 2.264 1.00 92.25 151 LYS A N 1
ATOM 1238 C CA . LYS A 1 151 ? 2.619 4.251 1.607 1.00 92.25 151 LYS A CA 1
ATOM 1239 C C . LYS A 1 151 ? 1.924 4.661 0.307 1.00 92.25 151 LYS A C 1
ATOM 1241 O O . LYS A 1 151 ? 1.028 3.952 -0.163 1.00 92.25 151 LYS A O 1
ATOM 1246 N N . ASP A 1 152 ? 2.366 5.759 -0.301 1.00 91.56 152 ASP A N 1
ATOM 1247 C CA . ASP A 1 152 ? 1.823 6.222 -1.583 1.00 91.56 152 ASP A CA 1
ATOM 1248 C C . ASP A 1 152 ? 1.960 5.159 -2.681 1.00 91.56 152 ASP A C 1
ATOM 1250 O O . ASP A 1 152 ? 1.023 4.950 -3.449 1.00 91.56 152 ASP A O 1
ATOM 1254 N N . SER A 1 153 ? 3.066 4.412 -2.720 1.00 94.44 153 SER A N 1
ATOM 1255 C CA . SER A 1 153 ? 3.235 3.289 -3.655 1.00 94.44 153 SER A CA 1
ATOM 1256 C C . SER A 1 153 ? 2.182 2.190 -3.505 1.00 94.44 153 SER A C 1
ATOM 1258 O O . SER A 1 153 ? 1.677 1.697 -4.514 1.00 94.44 153 SER A O 1
ATOM 1260 N N . GLY A 1 154 ? 1.801 1.834 -2.274 1.00 93.81 154 GLY A N 1
ATOM 1261 C CA . GLY A 1 154 ? 0.742 0.858 -2.018 1.00 93.81 154 GLY A CA 1
ATOM 1262 C C . GLY A 1 154 ? -0.612 1.347 -2.527 1.00 93.81 154 GLY A C 1
ATOM 1263 O O . GLY A 1 154 ? -1.338 0.604 -3.182 1.00 93.81 154 GLY A O 1
ATOM 1264 N N . CYS A 1 155 ? -0.916 2.624 -2.302 1.00 91.56 155 CYS A N 1
ATOM 1265 C CA . CYS A 1 155 ? -2.148 3.248 -2.783 1.00 91.56 155 CYS A CA 1
ATOM 1266 C C . CYS A 1 155 ? -2.165 3.434 -4.311 1.00 91.56 155 CYS A C 1
ATOM 1268 O O . CYS A 1 155 ? -3.219 3.317 -4.937 1.00 91.56 155 CYS A O 1
ATOM 1270 N N . TRP A 1 156 ? -1.010 3.667 -4.939 1.00 93.12 156 TRP A N 1
ATOM 1271 C CA . TRP A 1 156 ? -0.901 3.713 -6.398 1.00 93.12 156 TRP A CA 1
ATOM 1272 C C . TRP A 1 156 ? -1.124 2.334 -7.026 1.00 93.12 156 TRP A C 1
ATOM 1274 O O . TRP A 1 156 ? -1.901 2.213 -7.973 1.00 93.12 156 TRP A O 1
ATOM 1284 N N . LEU A 1 157 ? -0.497 1.284 -6.478 1.00 93.81 157 LEU A N 1
ATOM 1285 C CA . LEU A 1 157 ? -0.691 -0.091 -6.949 1.00 93.81 157 LEU A CA 1
ATOM 1286 C C . LEU A 1 157 ? -2.150 -0.524 -6.819 1.00 93.81 157 LEU A C 1
ATOM 1288 O O . LEU A 1 157 ? -2.700 -1.093 -7.757 1.00 93.81 157 LEU A O 1
ATOM 1292 N N . GLU A 1 158 ? -2.805 -0.183 -5.710 1.00 90.06 158 GLU A N 1
ATOM 1293 C CA . GLU A 1 158 ? -4.241 -0.399 -5.543 1.00 90.06 158 GLU A CA 1
ATOM 1294 C C . GLU A 1 158 ? -5.059 0.282 -6.653 1.00 90.06 158 GLU A C 1
ATOM 1296 O O . GLU A 1 158 ? -5.929 -0.353 -7.254 1.00 90.06 158 GLU A O 1
ATOM 1301 N N . ALA A 1 159 ? -4.769 1.550 -6.966 1.00 86.38 159 ALA A N 1
ATOM 1302 C CA . ALA A 1 159 ? -5.466 2.278 -8.025 1.00 86.38 159 ALA A CA 1
ATOM 1303 C C . ALA A 1 159 ? -5.288 1.617 -9.403 1.00 86.38 159 ALA A C 1
ATOM 1305 O O . ALA A 1 159 ? -6.245 1.545 -10.179 1.00 86.38 159 ALA A O 1
ATOM 1306 N N . VAL A 1 160 ? -4.088 1.103 -9.692 1.00 88.69 160 VAL A N 1
ATOM 1307 C CA . VAL A 1 160 ? -3.793 0.376 -10.934 1.00 88.69 160 VAL A CA 1
ATOM 1308 C C . VAL A 1 160 ? -4.511 -0.966 -10.982 1.00 88.69 160 VAL A C 1
ATOM 1310 O O . VAL A 1 160 ? -5.182 -1.263 -11.971 1.00 88.69 160 VAL A O 1
ATOM 1313 N N . TRP A 1 161 ? -4.411 -1.769 -9.922 1.00 87.62 161 TRP A N 1
ATOM 1314 C CA . TRP A 1 161 ? -4.981 -3.115 -9.872 1.00 87.62 161 TRP A CA 1
ATOM 1315 C C . TRP A 1 161 ? -6.506 -3.101 -9.925 1.00 87.62 161 TRP A C 1
ATOM 1317 O O . TRP A 1 161 ? -7.092 -3.883 -10.669 1.00 87.62 161 TRP A O 1
ATOM 1327 N N . ARG A 1 162 ? -7.161 -2.170 -9.223 1.00 83.00 162 ARG A N 1
ATOM 1328 C CA . ARG A 1 162 ? -8.629 -2.042 -9.258 1.00 83.00 162 ARG A CA 1
ATOM 1329 C C . ARG A 1 162 ? -9.164 -1.672 -10.635 1.00 83.00 162 ARG A C 1
ATOM 1331 O O . ARG A 1 162 ? -10.256 -2.093 -11.000 1.00 83.00 162 ARG A O 1
ATOM 1338 N N . ARG A 1 163 ? -8.421 -0.856 -11.384 1.00 82.75 163 ARG A N 1
ATOM 1339 C CA . ARG A 1 163 ? -8.828 -0.387 -12.718 1.00 82.75 163 ARG A CA 1
ATOM 1340 C C . ARG A 1 163 ? -8.326 -1.286 -13.840 1.00 82.75 163 ARG A C 1
ATOM 1342 O O . ARG A 1 163 ? -8.749 -1.105 -14.978 1.00 82.75 163 ARG A O 1
ATOM 1349 N N . ASN A 1 164 ? -7.403 -2.198 -13.532 1.00 83.94 164 ASN A N 1
ATOM 1350 C CA . ASN A 1 164 ? -6.595 -2.911 -14.515 1.00 83.94 164 ASN A CA 1
ATOM 1351 C C . ASN A 1 164 ? -6.004 -1.954 -15.575 1.00 83.94 164 ASN A C 1
ATOM 1353 O O . ASN A 1 164 ? -6.021 -2.222 -16.776 1.00 83.94 164 ASN A O 1
ATOM 1357 N N . ALA A 1 165 ? -5.549 -0.779 -15.128 1.00 85.38 165 ALA A N 1
ATOM 1358 C CA . ALA A 1 165 ? -5.103 0.307 -15.994 1.00 85.38 165 ALA A CA 1
ATOM 1359 C C . ALA A 1 165 ? -4.023 1.143 -15.305 1.00 85.38 165 ALA A C 1
ATOM 1361 O O . ALA A 1 165 ? -4.133 1.461 -14.122 1.00 85.38 165 ALA A O 1
ATOM 1362 N N . LEU A 1 166 ? -2.991 1.529 -16.058 1.00 82.81 166 LEU A N 1
ATOM 1363 C CA . LEU A 1 166 ? -1.928 2.388 -15.541 1.00 82.81 166 LEU A CA 1
ATOM 1364 C C . LEU A 1 166 ? -2.474 3.780 -15.215 1.00 82.81 166 LEU A C 1
ATOM 1366 O O . LEU A 1 166 ? -3.219 4.368 -15.999 1.00 82.81 166 LEU A O 1
ATOM 1370 N N . VAL A 1 167 ? -2.061 4.311 -14.067 1.00 83.19 167 VAL A N 1
ATOM 1371 C CA . VAL A 1 167 ? -2.403 5.659 -13.608 1.00 83.19 167 VAL A CA 1
ATOM 1372 C C . VAL A 1 167 ? -1.152 6.521 -13.703 1.00 83.19 167 VAL A C 1
ATOM 1374 O O . VAL A 1 167 ? -0.135 6.178 -13.105 1.00 83.19 167 VAL A O 1
ATOM 1377 N N . ASP A 1 168 ? -1.209 7.635 -14.434 1.00 83.31 168 ASP A N 1
ATOM 1378 C CA . ASP A 1 168 ? -0.079 8.566 -14.509 1.00 83.31 168 ASP A CA 1
ATOM 1379 C C . ASP A 1 168 ? 0.100 9.284 -13.157 1.00 83.31 168 ASP A C 1
ATOM 1381 O O . ASP A 1 168 ? -0.783 10.043 -12.743 1.00 83.31 168 ASP A O 1
ATOM 1385 N N . PRO A 1 169 ? 1.229 9.080 -12.452 1.00 83.44 169 PRO A N 1
ATOM 1386 C CA . PRO A 1 169 ? 1.457 9.699 -11.149 1.00 83.44 169 PRO A CA 1
ATOM 1387 C C . PRO A 1 169 ? 1.822 11.197 -11.224 1.00 83.44 169 PRO A C 1
ATOM 1389 O O . PRO A 1 169 ? 2.085 11.819 -10.189 1.00 83.44 169 PRO A O 1
ATOM 1392 N N . ARG A 1 170 ? 1.894 11.796 -12.424 1.00 79.56 170 ARG A N 1
ATOM 1393 C CA . ARG A 1 170 ? 2.371 13.179 -12.637 1.00 79.56 170 ARG A CA 1
ATOM 1394 C C . ARG A 1 170 ? 1.288 14.166 -13.061 1.00 79.56 170 ARG A C 1
ATOM 1396 O O . ARG A 1 170 ? 1.466 15.359 -12.854 1.00 79.56 170 ARG A O 1
ATOM 1403 N N . ASN A 1 171 ? 0.180 13.706 -13.635 1.00 78.31 171 ASN A N 1
ATOM 1404 C CA . ASN A 1 171 ? -0.834 14.586 -14.232 1.00 78.31 171 ASN A CA 1
ATOM 1405 C C . ASN A 1 171 ? -2.031 14.888 -13.304 1.00 78.31 171 ASN A C 1
ATOM 1407 O O . ASN A 1 171 ? -3.083 15.311 -13.774 1.00 78.31 171 ASN A O 1
ATOM 1411 N N . GLY A 1 172 ? -1.896 14.626 -12.000 1.00 76.69 172 GLY A N 1
ATOM 1412 C CA . GLY A 1 172 ? -2.967 14.819 -11.017 1.00 76.69 172 GLY A CA 1
ATOM 1413 C C . GLY A 1 172 ? -3.990 13.679 -10.935 1.00 76.69 172 GLY A C 1
ATOM 1414 O O . GLY A 1 172 ? -4.828 13.700 -10.042 1.00 76.69 172 GLY A O 1
ATOM 1415 N N . SER A 1 173 ? -3.896 12.644 -11.782 1.00 75.94 173 SER A N 1
ATOM 1416 C CA . SER A 1 173 ? -4.779 11.460 -11.716 1.00 75.94 173 SER A CA 1
ATOM 1417 C C . SER A 1 173 ? -4.547 10.574 -10.483 1.00 75.94 173 SER A C 1
ATOM 1419 O O . SER A 1 173 ? -5.318 9.644 -10.237 1.00 75.94 173 SER A O 1
ATOM 1421 N N . PHE A 1 174 ? -3.484 10.843 -9.720 1.00 83.06 174 PHE A N 1
ATOM 1422 C CA . PHE A 1 174 ? -3.151 10.188 -8.462 1.00 83.06 174 PHE A CA 1
ATOM 1423 C C . PHE A 1 174 ? -2.685 11.227 -7.439 1.00 83.06 174 PHE A C 1
ATOM 1425 O O . PHE A 1 174 ? -1.776 12.011 -7.717 1.00 83.06 174 PHE A O 1
ATOM 1432 N N . SER A 1 175 ? -3.288 11.209 -6.251 1.00 81.56 175 SER A N 1
ATOM 1433 C CA . SER A 1 175 ? -3.017 12.173 -5.172 1.00 81.56 175 SER A CA 1
ATOM 1434 C C . SER A 1 175 ? -2.494 11.511 -3.893 1.00 81.56 175 SER A C 1
ATOM 1436 O O . SER A 1 175 ? -2.555 12.116 -2.828 1.00 81.56 175 SER A O 1
ATOM 1438 N N . GLY A 1 176 ? -1.984 10.279 -3.988 1.00 85.12 176 GLY A N 1
ATOM 1439 C CA . GLY A 1 176 ? -1.584 9.486 -2.826 1.00 85.12 176 GLY A CA 1
ATOM 1440 C C . GLY A 1 176 ? -2.727 8.631 -2.280 1.00 85.12 176 GLY A C 1
ATOM 1441 O O . GLY A 1 176 ? -3.719 8.359 -2.961 1.00 85.12 176 GLY A O 1
ATOM 1442 N N . CYS A 1 177 ? -2.571 8.181 -1.039 1.00 87.00 177 CYS A N 1
ATOM 1443 C CA . CYS A 1 177 ? -3.629 7.471 -0.325 1.00 87.00 177 CYS A CA 1
ATOM 1444 C C . CYS A 1 177 ? -4.860 8.352 -0.063 1.00 87.00 177 CYS A C 1
ATOM 1446 O O . CYS A 1 177 ? -4.742 9.567 0.085 1.00 87.00 177 CYS A O 1
ATOM 1448 N N . ALA A 1 178 ? -6.035 7.722 0.071 1.00 88.12 178 ALA A N 1
ATOM 1449 C CA . ALA A 1 178 ? -7.272 8.423 0.414 1.00 88.12 178 ALA A CA 1
ATOM 1450 C C . ALA A 1 178 ? -7.099 9.275 1.693 1.00 88.12 178 ALA A C 1
ATOM 1452 O O . ALA A 1 178 ? -6.437 8.825 2.634 1.00 88.12 178 ALA A O 1
ATOM 1453 N N . PRO A 1 179 ? -7.660 10.495 1.752 1.00 89.75 179 PRO A N 1
ATOM 1454 C CA . PRO A 1 179 ? -7.516 11.362 2.916 1.00 89.75 179 PRO A CA 1
ATOM 1455 C C . PRO A 1 179 ? -8.247 10.774 4.125 1.00 89.75 179 PRO A C 1
ATOM 1457 O O . PRO A 1 179 ? -9.314 10.184 3.980 1.00 89.75 179 PRO A O 1
ATOM 1460 N N . SER A 1 180 ? -7.721 10.985 5.330 1.00 91.69 180 SER A N 1
ATOM 1461 C CA . SER A 1 180 ? -8.326 10.497 6.580 1.00 91.69 180 SER A CA 1
ATOM 1462 C C . SER A 1 180 ? -9.770 10.963 6.765 1.00 91.69 180 SER A C 1
ATOM 1464 O O . SER A 1 180 ? -10.614 10.171 7.164 1.00 91.69 180 SER A O 1
ATOM 1466 N N . LEU A 1 181 ? -10.079 12.205 6.374 1.00 91.19 181 LEU A N 1
ATOM 1467 C CA . LEU A 1 181 ? -11.435 12.772 6.394 1.00 91.19 181 LEU A CA 1
ATOM 1468 C C . LEU A 1 181 ? -12.467 11.940 5.615 1.00 91.19 181 LEU A C 1
ATOM 1470 O O . LEU A 1 181 ? -13.648 11.987 5.934 1.00 91.19 181 LEU A O 1
ATOM 1474 N N . SER A 1 182 ? -12.044 11.154 4.617 1.00 91.50 182 SER A N 1
ATOM 1475 C CA . SER A 1 182 ? -12.958 10.255 3.893 1.00 91.50 182 SER A CA 1
ATOM 1476 C C . SER A 1 182 ? -13.476 9.088 4.746 1.00 91.50 182 SER A C 1
ATOM 1478 O O . SER A 1 182 ? -14.475 8.475 4.378 1.00 91.50 182 SER A O 1
ATOM 1480 N N . MET A 1 183 ? -12.833 8.808 5.887 1.00 93.06 183 MET A N 1
ATOM 1481 C CA . MET A 1 183 ? -13.260 7.797 6.858 1.00 93.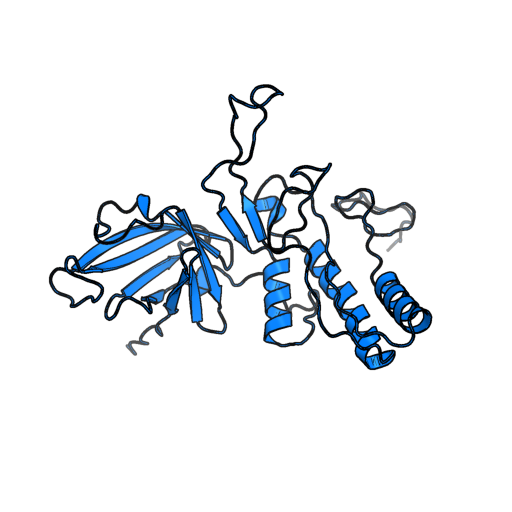06 183 MET A CA 1
ATOM 1482 C C . MET A 1 183 ? -14.224 8.334 7.922 1.00 93.06 183 MET A C 1
ATOM 1484 O O . MET A 1 183 ? -14.621 7.585 8.809 1.00 93.06 183 MET A O 1
ATOM 1488 N N . GLU A 1 184 ? -14.556 9.625 7.921 1.00 94.50 184 GLU A N 1
ATOM 1489 C CA . GLU A 1 184 ? -15.499 10.147 8.909 1.00 94.50 184 GLU A CA 1
ATOM 1490 C C . GLU A 1 184 ? -16.908 9.600 8.646 1.00 94.50 184 GLU A C 1
ATOM 1492 O O . GLU A 1 184 ? -17.421 9.676 7.525 1.00 94.50 184 GLU A O 1
ATOM 1497 N N . GLY A 1 185 ? -17.560 9.097 9.692 1.00 94.50 185 GLY A N 1
ATOM 1498 C CA . GLY A 1 185 ? -18.981 8.770 9.675 1.00 94.50 185 GLY A CA 1
ATOM 1499 C C . GLY A 1 185 ? -19.341 7.524 10.471 1.00 94.50 185 GLY A C 1
ATOM 1500 O O . GLY A 1 185 ? -18.556 7.010 11.271 1.00 94.50 185 GLY A O 1
ATOM 1501 N N . SER A 1 186 ? -20.547 7.036 10.200 1.00 95.44 186 SER A N 1
ATOM 1502 C CA . SER A 1 186 ? -21.138 5.879 10.861 1.00 95.44 186 SER A CA 1
ATOM 1503 C C . SER A 1 186 ? -20.875 4.596 10.077 1.00 95.44 186 SER A C 1
ATOM 1505 O O . SER A 1 186 ? -20.852 4.582 8.845 1.00 95.44 186 SER A O 1
ATOM 1507 N N . TYR A 1 187 ? -20.692 3.496 10.796 1.00 95.31 187 TYR A N 1
ATOM 1508 C CA . TYR A 1 187 ? -20.317 2.201 10.249 1.00 95.31 187 TYR A CA 1
ATOM 1509 C C . TYR A 1 187 ? -21.118 1.069 10.888 1.00 95.31 187 TYR A C 1
ATOM 1511 O O . TYR A 1 187 ? -21.442 1.095 12.077 1.00 95.31 187 TYR A O 1
ATOM 1519 N N . LYS A 1 188 ? -21.362 0.019 10.104 1.00 93.25 188 LYS A N 1
ATOM 1520 C CA . LYS A 1 188 ? -21.826 -1.288 10.578 1.00 93.25 188 LYS A CA 1
ATOM 1521 C C . LYS A 1 188 ? -20.690 -2.293 10.489 1.00 93.25 188 LYS A C 1
ATOM 1523 O O . LYS A 1 188 ? -20.128 -2.506 9.415 1.00 93.25 188 LYS A O 1
ATOM 1528 N N . GLN A 1 189 ? -20.377 -2.943 11.601 1.00 89.75 189 GLN A N 1
ATOM 1529 C CA . GLN A 1 189 ? -19.450 -4.067 11.617 1.00 89.75 189 GLN A CA 1
ATOM 1530 C C . GLN A 1 189 ? -20.174 -5.322 11.099 1.00 89.75 189 GLN A C 1
ATOM 1532 O O . GLN A 1 189 ? -21.195 -5.724 11.653 1.00 89.75 189 GLN A O 1
ATOM 1537 N N . LEU A 1 190 ? -19.673 -5.937 10.022 1.00 87.12 190 LEU A N 1
ATOM 1538 C CA . LEU A 1 190 ? -20.428 -6.957 9.278 1.00 87.12 190 LEU A CA 1
ATOM 1539 C C . LEU A 1 190 ? -20.706 -8.242 10.078 1.00 87.12 190 LEU A C 1
ATOM 1541 O O . LEU A 1 190 ? -21.701 -8.912 9.820 1.00 87.12 190 LEU A O 1
ATOM 1545 N N . ASP A 1 191 ? -19.872 -8.569 11.067 1.00 86.38 191 ASP A N 1
ATOM 1546 C CA . ASP A 1 191 ? -20.056 -9.712 11.972 1.00 86.38 191 ASP A CA 1
ATOM 1547 C C . ASP A 1 191 ? -20.790 -9.351 13.282 1.00 86.38 191 ASP A C 1
ATOM 1549 O O . ASP A 1 191 ? -20.892 -10.183 14.186 1.00 86.38 191 ASP A O 1
ATOM 1553 N N . ARG A 1 192 ? -21.307 -8.120 13.407 1.00 85.44 192 ARG A N 1
ATOM 1554 C CA . ARG A 1 192 ? -22.034 -7.622 14.586 1.00 85.44 192 ARG A CA 1
ATOM 1555 C C . ARG A 1 192 ? -23.356 -6.979 14.175 1.00 85.44 192 ARG A C 1
ATOM 1557 O O . ARG A 1 192 ? -23.443 -5.788 13.881 1.00 85.44 192 ARG A O 1
ATOM 1564 N N . VAL A 1 193 ? -24.414 -7.786 14.150 1.00 86.56 193 VAL A N 1
ATOM 1565 C CA . VAL A 1 193 ? -25.746 -7.330 13.730 1.00 86.56 193 VAL A CA 1
ATOM 1566 C C . VAL A 1 193 ? -26.269 -6.265 14.700 1.00 86.56 193 VAL A C 1
ATOM 1568 O O . VAL A 1 193 ? -26.233 -6.453 15.910 1.00 86.56 193 VAL A O 1
ATOM 1571 N N . GLY A 1 194 ? -26.759 -5.145 14.170 1.00 85.00 194 GLY A N 1
ATOM 1572 C CA . GLY A 1 194 ? -27.352 -4.064 14.967 1.00 85.00 194 GLY A CA 1
ATOM 1573 C C . GLY A 1 194 ? -26.350 -3.145 15.672 1.00 85.00 194 GLY A C 1
ATOM 1574 O O . GLY A 1 194 ? -26.757 -2.093 16.147 1.00 85.00 194 GLY A O 1
ATOM 1575 N N . CYS A 1 195 ? -25.061 -3.491 15.713 1.00 87.19 195 CYS A N 1
ATOM 1576 C CA . CYS A 1 195 ? -24.042 -2.677 16.370 1.00 87.19 195 CYS A CA 1
ATOM 1577 C C . CYS A 1 195 ? -23.495 -1.604 15.422 1.00 87.19 195 CYS A C 1
ATOM 1579 O O . CYS A 1 195 ? -23.077 -1.904 14.297 1.00 87.19 195 CYS A O 1
ATOM 1581 N N . THR A 1 196 ? -23.462 -0.359 15.887 1.00 89.12 196 THR A N 1
ATOM 1582 C CA . THR A 1 196 ? -22.913 0.779 15.143 1.00 89.12 196 THR A CA 1
ATOM 1583 C C . THR A 1 196 ? -21.529 1.157 15.664 1.00 89.12 196 THR A C 1
ATOM 1585 O O . THR A 1 196 ? -21.158 0.881 16.812 1.00 89.12 196 THR A O 1
ATOM 1588 N N . ARG A 1 197 ? -20.725 1.748 14.782 1.00 92.44 197 ARG A N 1
ATOM 1589 C CA . ARG A 1 197 ? -19.442 2.376 15.106 1.00 92.44 197 ARG A CA 1
ATOM 1590 C C . ARG A 1 197 ? -19.441 3.774 14.515 1.00 92.44 197 ARG A C 1
ATOM 1592 O O . ARG A 1 197 ? -19.877 3.941 13.383 1.00 92.44 197 ARG A O 1
ATOM 1599 N N . GLU A 1 198 ? -18.917 4.738 15.246 1.00 95.56 198 GLU A N 1
ATOM 1600 C CA . GLU A 1 198 ? -18.741 6.105 14.772 1.00 95.56 198 GLU A CA 1
ATOM 1601 C C . GLU A 1 198 ? -17.250 6.410 14.702 1.00 95.56 198 GLU A C 1
ATOM 1603 O O . GLU A 1 198 ? -16.521 6.159 15.665 1.00 95.56 198 GLU A O 1
ATOM 1608 N N . ILE A 1 199 ? -16.797 6.932 13.564 1.00 96.38 199 ILE A N 1
ATOM 1609 C CA . ILE A 1 199 ? -15.429 7.408 13.377 1.00 96.38 199 ILE A CA 1
ATOM 1610 C C . ILE A 1 199 ? -15.468 8.922 13.204 1.00 96.38 199 ILE A C 1
ATOM 1612 O O . ILE A 1 199 ? -16.003 9.427 12.217 1.00 96.38 199 ILE A O 1
ATOM 1616 N N . THR A 1 200 ? -14.830 9.629 14.132 1.00 96.50 200 THR A N 1
ATOM 1617 C CA . THR A 1 200 ? -14.652 11.082 14.081 1.00 96.50 200 THR A CA 1
ATOM 1618 C C . THR A 1 200 ? -13.188 11.399 13.825 1.00 96.50 200 THR A C 1
ATOM 1620 O O . THR A 1 200 ? -12.314 10.931 14.558 1.00 96.50 200 THR A O 1
ATOM 1623 N N . VAL A 1 201 ? -12.914 12.221 12.813 1.00 95.88 201 VAL A N 1
ATOM 1624 C CA . VAL A 1 201 ? -11.567 12.719 12.504 1.00 95.88 201 VAL A CA 1
ATOM 1625 C C . VAL A 1 201 ? -11.432 14.126 13.085 1.00 95.88 201 VAL A C 1
ATOM 1627 O O . VAL A 1 201 ? -12.290 14.978 12.872 1.00 95.88 201 VAL A O 1
ATOM 1630 N N . HIS A 1 202 ? -10.375 14.387 13.851 1.00 95.44 202 HIS A N 1
ATOM 1631 C CA . HIS A 1 202 ? -10.134 15.719 14.402 1.00 95.44 202 HIS A CA 1
ATOM 1632 C C . HIS A 1 202 ? -9.621 16.692 13.330 1.00 95.44 202 HIS A C 1
ATOM 1634 O O . HIS A 1 202 ? -9.167 16.297 12.257 1.00 95.44 202 HIS A O 1
ATOM 1640 N N . ALA A 1 203 ? -9.645 17.991 13.647 1.00 91.38 203 ALA A N 1
ATOM 1641 C CA . ALA A 1 203 ? -9.246 19.062 12.729 1.00 91.38 203 ALA A CA 1
ATOM 1642 C C . ALA A 1 203 ? -7.788 18.965 12.232 1.00 91.38 203 ALA A C 1
ATOM 1644 O O . ALA A 1 203 ? -7.457 19.538 11.197 1.00 91.38 203 ALA A O 1
ATOM 1645 N N . ASP A 1 204 ? -6.919 18.242 12.945 1.00 91.94 204 ASP A N 1
ATOM 1646 C CA . ASP A 1 204 ? -5.538 17.989 12.520 1.00 91.94 204 ASP A CA 1
ATOM 1647 C C . ASP A 1 204 ? -5.425 16.950 11.384 1.00 91.94 204 ASP A C 1
ATOM 1649 O O . ASP A 1 204 ? -4.358 16.808 10.787 1.00 91.94 204 ASP A O 1
ATOM 1653 N N . GLY A 1 205 ? -6.503 16.212 11.085 1.00 90.00 205 GLY A N 1
ATOM 1654 C CA . GLY A 1 205 ? -6.548 15.145 10.085 1.00 90.00 205 GLY A CA 1
ATOM 1655 C C . GLY A 1 205 ? -5.703 13.909 10.420 1.00 90.00 205 GLY A C 1
ATOM 1656 O O . GLY A 1 205 ? -5.570 13.020 9.577 1.00 90.00 205 GLY A O 1
ATOM 1657 N N . VAL A 1 206 ? -5.108 13.836 11.612 1.00 92.25 206 VAL A N 1
ATOM 1658 C CA . VAL A 1 206 ? -4.153 12.790 12.024 1.00 92.25 206 VAL A CA 1
ATOM 1659 C C . VAL A 1 206 ? -4.591 12.105 13.314 1.00 92.25 206 VAL A C 1
ATOM 1661 O O . VAL A 1 206 ? -4.193 10.967 13.556 1.00 92.25 206 VAL A O 1
ATOM 1664 N N . THR A 1 207 ? -5.428 12.741 14.124 1.00 96.31 207 THR A N 1
ATOM 1665 C CA . THR A 1 207 ? -6.025 12.149 15.319 1.00 96.31 207 THR A CA 1
ATOM 1666 C C . THR A 1 207 ? -7.536 12.050 15.174 1.00 96.31 207 THR A C 1
ATOM 1668 O O . THR A 1 207 ? -8.149 12.651 14.290 1.00 96.31 207 THR A O 1
ATOM 1671 N N . GLY A 1 208 ? -8.149 11.246 16.029 1.00 96.25 208 GLY A N 1
ATOM 1672 C CA . GLY A 1 208 ? -9.593 11.190 16.148 1.00 96.25 208 GLY A CA 1
ATOM 1673 C C . GLY A 1 208 ? -10.036 10.146 17.143 1.00 96.25 208 GLY A C 1
ATOM 1674 O O . GLY A 1 208 ? -9.247 9.691 17.976 1.00 96.25 208 GLY A O 1
ATOM 1675 N N . ARG A 1 209 ? -11.300 9.753 17.035 1.00 95.81 209 ARG A N 1
ATOM 1676 C CA . ARG A 1 209 ? -11.925 8.825 17.969 1.00 95.81 209 ARG A CA 1
ATOM 1677 C C . ARG A 1 209 ? -12.800 7.827 17.235 1.00 95.81 209 ARG A C 1
ATOM 1679 O O . ARG A 1 209 ? -13.526 8.193 16.315 1.00 95.81 209 ARG A O 1
ATOM 1686 N N . ILE A 1 210 ? -12.742 6.577 17.681 1.00 94.81 210 ILE A N 1
ATOM 1687 C CA . ILE A 1 210 ? -13.734 5.562 17.342 1.00 94.81 210 ILE A CA 1
ATOM 1688 C C . ILE A 1 210 ? -14.604 5.337 18.566 1.00 94.81 210 ILE A C 1
ATOM 1690 O O . ILE A 1 210 ? -14.090 5.137 19.669 1.00 94.81 210 ILE A O 1
ATOM 1694 N N . GLN A 1 211 ? -15.913 5.359 18.368 1.00 93.44 211 GLN A N 1
ATOM 1695 C CA . GLN A 1 211 ? -16.901 5.005 19.377 1.00 93.44 211 GLN A CA 1
ATOM 1696 C C . GLN A 1 211 ? -17.747 3.848 18.864 1.00 93.44 211 GLN A C 1
ATOM 1698 O O . GLN A 1 211 ? -17.936 3.690 17.660 1.00 93.44 211 GLN A O 1
ATOM 1703 N N . GLY A 1 212 ? -18.249 3.023 19.769 1.00 89.75 212 GLY A N 1
ATOM 1704 C CA . GLY A 1 212 ? -19.109 1.913 19.403 1.00 89.75 212 GLY A CA 1
ATOM 1705 C C . GLY A 1 212 ? -19.905 1.400 20.583 1.00 89.75 212 GLY A C 1
ATOM 1706 O O . GLY A 1 212 ? -19.638 1.748 21.732 1.00 89.75 212 GLY A O 1
ATOM 1707 N N . GLU A 1 213 ? -20.881 0.562 20.269 1.00 86.94 213 GLU A N 1
ATOM 1708 C CA . GLU A 1 213 ? -21.709 -0.136 21.244 1.00 86.94 213 GLU A CA 1
ATOM 1709 C C . GLU A 1 213 ? -21.616 -1.636 20.994 1.00 86.94 213 GLU A C 1
ATOM 1711 O O . GLU A 1 213 ? -21.684 -2.087 19.849 1.00 86.94 213 GLU A O 1
ATOM 1716 N N . ASP A 1 214 ? -21.438 -2.419 22.049 1.00 85.50 214 ASP A N 1
ATOM 1717 C CA . ASP A 1 214 ? -21.442 -3.876 21.958 1.00 85.50 214 ASP A CA 1
ATOM 1718 C C . ASP A 1 214 ? -22.335 -4.483 23.036 1.00 85.50 214 ASP A C 1
ATOM 1720 O O . ASP A 1 214 ? -22.379 -4.017 24.176 1.00 85.50 214 ASP A O 1
ATOM 1724 N N . SER A 1 215 ? -23.025 -5.562 22.676 1.00 81.81 215 SER A N 1
ATOM 1725 C CA . SER A 1 215 ? -23.865 -6.298 23.615 1.00 81.81 215 SER A CA 1
ATOM 1726 C C . SER A 1 215 ? -23.037 -7.011 24.678 1.00 81.81 215 SER A C 1
ATOM 1728 O O . SER A 1 215 ? -22.046 -7.680 24.375 1.00 81.81 215 SER A O 1
ATOM 1730 N N . LEU A 1 216 ? -23.508 -6.942 25.925 1.00 73.88 216 LEU A N 1
ATOM 1731 C CA . LEU A 1 216 ? -22.979 -7.738 27.034 1.00 73.88 216 LEU A CA 1
ATOM 1732 C C . LEU A 1 216 ? -23.372 -9.220 26.960 1.00 73.88 216 LEU A C 1
ATOM 1734 O O . LEU A 1 216 ? -22.901 -10.00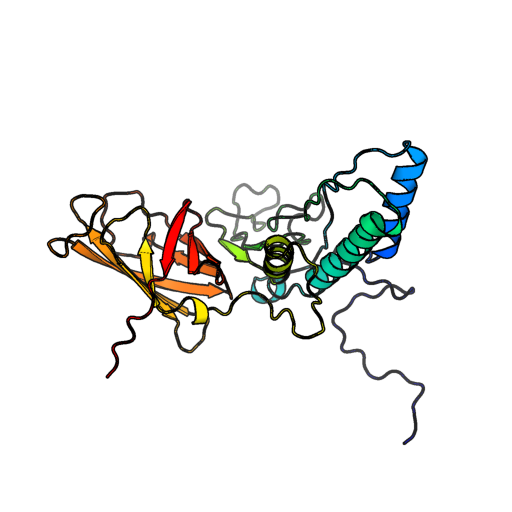2 27.774 1.00 73.88 216 LEU A O 1
ATOM 1738 N N . LEU A 1 217 ? -24.271 -9.612 26.054 1.00 71.25 217 LEU A N 1
ATOM 1739 C CA . LEU A 1 217 ? -24.881 -10.947 26.046 1.00 71.25 217 LEU A CA 1
ATOM 1740 C C . LEU A 1 217 ? -24.644 -11.720 24.740 1.00 71.25 217 LEU A C 1
ATOM 1742 O O . LEU A 1 217 ? -25.113 -12.849 24.608 1.00 71.25 217 LEU A O 1
ATOM 1746 N N . GLY A 1 218 ? -23.923 -11.147 23.769 1.00 75.06 218 GLY A N 1
ATOM 1747 C CA . GLY A 1 218 ? -23.666 -11.819 22.498 1.00 75.06 218 GLY A CA 1
ATOM 1748 C C . GLY A 1 218 ? -23.092 -10.927 21.399 1.00 75.06 218 GLY A C 1
ATOM 1749 O O . GLY A 1 218 ? -22.384 -9.951 21.646 1.00 75.06 218 GLY A O 1
ATOM 1750 N N . THR A 1 219 ? -23.363 -11.298 20.146 1.00 77.56 219 THR A N 1
ATOM 1751 C CA . THR A 1 219 ? -22.847 -10.615 18.946 1.00 77.56 219 THR A CA 1
ATOM 1752 C C . THR A 1 219 ? -23.799 -9.599 18.333 1.00 77.56 219 THR A C 1
ATOM 1754 O O . THR A 1 219 ? -23.435 -8.957 17.349 1.00 77.56 219 THR A O 1
ATOM 1757 N N . THR A 1 220 ? -24.994 -9.449 18.894 1.00 83.94 220 THR A N 1
ATOM 1758 C CA . THR A 1 220 ? -26.056 -8.611 18.340 1.00 83.94 220 THR A CA 1
ATOM 1759 C C . THR A 1 220 ? -26.390 -7.496 19.314 1.00 83.94 220 THR A C 1
ATOM 1761 O O . THR A 1 220 ? -26.684 -7.779 20.471 1.00 83.94 220 THR A O 1
ATOM 1764 N N . CYS A 1 221 ? -26.343 -6.252 18.844 1.00 85.12 221 CYS A N 1
ATOM 1765 C CA . CYS A 1 221 ? -26.792 -5.100 19.616 1.00 85.12 221 CYS A CA 1
ATOM 1766 C C . CYS A 1 221 ? -28.299 -4.927 19.442 1.00 85.12 221 CYS A C 1
ATOM 1768 O O . CYS A 1 221 ? -28.839 -5.080 18.340 1.00 85.12 221 CYS A O 1
ATOM 1770 N N . HIS A 1 222 ? -28.974 -4.636 20.547 1.00 80.81 222 HIS A N 1
ATOM 1771 C CA . HIS A 1 222 ? -30.432 -4.562 20.626 1.00 80.81 222 HIS A CA 1
ATOM 1772 C C . HIS A 1 222 ? -30.926 -3.209 21.162 1.00 80.81 222 HIS A C 1
ATOM 1774 O O . HIS A 1 222 ? -32.132 -3.000 21.264 1.00 80.81 222 HIS A O 1
ATOM 1780 N N . GLY A 1 223 ? -30.015 -2.296 21.514 1.00 72.56 223 GLY A N 1
ATOM 1781 C CA . GLY A 1 223 ? -30.299 -0.995 22.123 1.00 72.56 223 GLY A CA 1
ATOM 1782 C C . GLY A 1 223 ? -30.594 -1.061 23.627 1.00 72.56 223 GLY A C 1
ATOM 1783 O O . GLY A 1 223 ? -30.690 -0.029 24.285 1.00 72.56 223 GLY A O 1
ATOM 1784 N N . THR A 1 224 ? -30.726 -2.261 24.196 1.00 69.81 224 THR A N 1
ATOM 1785 C CA . THR A 1 224 ? -30.941 -2.498 25.631 1.00 69.81 224 THR A CA 1
ATOM 1786 C C . THR A 1 224 ? -29.833 -3.397 26.167 1.00 69.81 224 THR A C 1
ATOM 1788 O O . THR A 1 224 ? -29.632 -4.483 25.627 1.00 69.81 224 THR A O 1
ATOM 1791 N N . ASN A 1 225 ? -29.161 -2.986 27.249 1.00 70.88 225 ASN A N 1
ATOM 1792 C CA . ASN A 1 225 ? -28.001 -3.676 27.846 1.00 70.88 225 ASN A CA 1
ATOM 1793 C C . ASN A 1 225 ? -26.754 -3.765 26.941 1.00 70.88 225 ASN A C 1
ATOM 1795 O O . ASN A 1 225 ? -25.883 -4.610 27.166 1.00 70.88 225 ASN A O 1
ATOM 1799 N N . ASP A 1 226 ? -26.653 -2.884 25.947 1.00 82.94 226 ASP A N 1
ATOM 1800 C CA . ASP A 1 226 ? -25.417 -2.674 25.197 1.00 82.94 226 ASP A CA 1
ATOM 1801 C C . ASP A 1 226 ? -24.496 -1.728 25.989 1.00 82.94 226 ASP A C 1
ATOM 1803 O O . ASP A 1 226 ? -24.957 -0.843 26.712 1.00 82.94 226 ASP A O 1
ATOM 1807 N N . THR A 1 227 ? -23.186 -1.946 25.905 1.00 84.50 227 THR A N 1
ATOM 1808 C CA . THR A 1 227 ? -22.173 -1.108 26.558 1.00 84.50 227 THR A CA 1
ATOM 1809 C C . THR A 1 227 ? -21.452 -0.272 25.520 1.00 84.50 227 THR A C 1
ATOM 1811 O O . THR A 1 227 ? -20.904 -0.803 24.550 1.00 84.50 227 THR A O 1
ATOM 1814 N N . SER A 1 228 ? -21.436 1.038 25.744 1.00 87.50 228 SER A N 1
ATOM 1815 C CA . SER A 1 228 ? -20.685 1.973 24.919 1.00 87.50 228 SER A CA 1
ATOM 1816 C C . SER A 1 228 ? -19.204 1.951 25.286 1.00 87.50 228 SER A C 1
ATOM 1818 O O . SER A 1 228 ? -18.830 1.904 26.456 1.00 87.50 228 SER A O 1
ATOM 1820 N N . TRP A 1 229 ? -18.351 2.067 24.279 1.00 89.06 229 TRP A N 1
ATOM 1821 C CA . TRP A 1 229 ? -16.910 2.198 24.437 1.00 89.06 229 TRP A CA 1
ATOM 1822 C C . TRP A 1 229 ? -16.362 3.227 23.451 1.00 89.06 229 TRP A C 1
ATOM 1824 O O . TRP A 1 229 ? -17.014 3.632 22.486 1.00 89.06 229 TRP A O 1
ATOM 1834 N N . GLY A 1 230 ? -15.129 3.665 23.691 1.00 90.56 230 GLY A N 1
ATOM 1835 C CA . GLY A 1 230 ? -14.420 4.507 22.743 1.00 90.56 230 GLY A CA 1
ATOM 1836 C C . GLY A 1 230 ? -12.913 4.409 22.895 1.00 90.56 230 GLY A C 1
ATOM 1837 O O . GLY A 1 230 ? -12.409 4.154 23.989 1.00 90.56 230 GLY A O 1
ATOM 1838 N N . VAL A 1 231 ? -12.213 4.629 21.787 1.00 93.06 231 VAL A N 1
ATOM 1839 C CA . VAL A 1 231 ? -10.751 4.640 21.710 1.00 93.06 231 VAL A CA 1
ATOM 1840 C C . VAL A 1 231 ? -10.275 5.816 20.880 1.00 93.06 231 VAL A C 1
ATOM 1842 O O . VAL A 1 231 ? -10.870 6.143 19.851 1.00 93.06 231 VAL A O 1
ATOM 1845 N N . ASP A 1 232 ? -9.184 6.429 21.323 1.00 94.75 232 ASP A N 1
ATOM 1846 C CA . ASP A 1 232 ? -8.463 7.391 20.502 1.00 94.75 232 ASP A CA 1
ATOM 1847 C C . ASP A 1 232 ? -7.715 6.646 19.395 1.00 94.75 232 ASP A C 1
ATOM 1849 O O . ASP A 1 232 ? -7.195 5.542 19.594 1.00 94.75 232 ASP A O 1
ATOM 1853 N N . VAL A 1 233 ? -7.674 7.253 18.213 1.00 95.25 233 VAL A N 1
ATOM 1854 C CA . VAL A 1 233 ? -7.059 6.657 17.027 1.00 95.25 233 VAL A CA 1
ATOM 1855 C C . VAL A 1 233 ? -6.130 7.627 16.323 1.00 95.25 233 VAL A C 1
ATOM 1857 O O . VAL A 1 233 ? -6.253 8.849 16.430 1.00 95.25 233 VAL A O 1
ATOM 1860 N N . ILE A 1 234 ? -5.189 7.055 15.577 1.00 93.88 234 ILE A N 1
ATOM 1861 C CA . ILE A 1 234 ? -4.261 7.797 14.729 1.00 93.88 234 ILE A CA 1
ATOM 1862 C C . ILE A 1 234 ? -4.562 7.457 13.274 1.00 93.88 234 ILE A C 1
ATOM 1864 O O . ILE A 1 234 ? -4.551 6.289 12.887 1.00 93.88 234 ILE A O 1
ATOM 1868 N N . PHE A 1 235 ? -4.762 8.479 12.451 1.00 92.94 235 PHE A N 1
ATOM 1869 C CA . PHE A 1 235 ? -4.925 8.350 11.011 1.00 92.94 235 PHE A CA 1
ATOM 1870 C C . PHE A 1 235 ? -3.630 8.648 10.277 1.00 92.94 235 PHE A C 1
ATOM 1872 O O . PHE A 1 235 ? -2.899 9.590 10.584 1.00 92.94 235 PHE A O 1
ATOM 1879 N N . ARG A 1 236 ? -3.365 7.856 9.246 1.00 86.88 236 ARG A N 1
ATOM 1880 C CA . ARG A 1 236 ? -2.208 7.971 8.366 1.00 86.88 236 ARG A CA 1
ATOM 1881 C C . ARG A 1 236 ? -2.676 7.789 6.920 1.00 86.88 236 ARG A C 1
ATOM 1883 O O . ARG A 1 236 ? -2.572 6.702 6.349 1.00 86.88 236 ARG A O 1
ATOM 1890 N N . GLY A 1 237 ? -3.249 8.854 6.356 1.00 84.19 237 GLY A N 1
ATOM 1891 C CA . GLY A 1 237 ? -3.922 8.806 5.054 1.00 84.19 237 GLY A CA 1
ATOM 1892 C C . GLY A 1 237 ? -5.075 7.806 5.090 1.00 84.19 237 GLY A C 1
ATOM 1893 O O . GLY A 1 237 ? -5.926 7.879 5.970 1.00 84.19 237 GLY A O 1
ATOM 1894 N N . GLY A 1 238 ? -5.037 6.816 4.198 1.00 89.00 238 GLY A N 1
ATOM 1895 C CA . GLY A 1 238 ? -6.033 5.749 4.110 1.00 89.00 238 GLY A CA 1
ATOM 1896 C C . GLY A 1 238 ? -5.893 4.656 5.179 1.00 89.00 238 GLY A C 1
ATOM 1897 O O . GLY A 1 238 ? -6.483 3.589 5.022 1.00 89.00 238 GLY A O 1
ATOM 1898 N N . THR A 1 239 ? -5.095 4.856 6.227 1.00 93.06 239 THR A N 1
ATOM 1899 C CA . THR A 1 239 ? -4.935 3.893 7.330 1.00 93.06 239 THR A CA 1
ATOM 1900 C C . THR A 1 239 ? -5.403 4.514 8.643 1.00 93.06 239 THR A C 1
ATOM 1902 O O . THR A 1 239 ? -5.046 5.654 8.932 1.00 93.06 239 THR A O 1
ATOM 1905 N N . VAL A 1 240 ? -6.132 3.760 9.461 1.00 94.69 240 VAL A N 1
ATOM 1906 C CA . VAL A 1 240 ? -6.440 4.092 10.861 1.00 94.69 240 VAL A CA 1
ATOM 1907 C C . VAL A 1 240 ? -5.729 3.099 11.774 1.00 94.69 240 VAL A C 1
ATOM 1909 O O . VAL A 1 240 ? -5.656 1.916 11.464 1.00 94.69 240 VAL A O 1
ATOM 1912 N N . VAL A 1 241 ? -5.167 3.560 12.883 1.00 93.62 241 VAL A N 1
ATOM 1913 C CA . VAL A 1 241 ? -4.529 2.712 13.896 1.00 93.62 241 VAL A CA 1
ATOM 1914 C C . VAL A 1 241 ? -5.256 2.938 15.209 1.00 93.62 241 VAL A C 1
ATOM 1916 O O . VAL A 1 241 ? -5.295 4.066 15.704 1.00 93.62 241 VAL A O 1
ATOM 1919 N N . ALA A 1 242 ? -5.812 1.866 15.762 1.00 92.12 242 ALA A N 1
ATOM 1920 C CA . ALA A 1 242 ? -6.588 1.889 16.993 1.00 92.12 242 ALA A CA 1
ATOM 1921 C C . ALA A 1 242 ? -5.999 0.907 18.004 1.00 92.12 242 ALA A C 1
ATOM 1923 O O . ALA A 1 242 ? -5.602 -0.197 17.630 1.00 92.12 242 ALA A O 1
ATOM 1924 N N . ASP A 1 243 ? -5.949 1.303 19.275 1.00 89.44 243 ASP A N 1
ATOM 1925 C CA . ASP A 1 243 ? -5.618 0.404 20.380 1.00 89.44 243 ASP A CA 1
ATOM 1926 C C . ASP A 1 243 ? -6.874 0.070 21.182 1.00 89.44 243 ASP A C 1
ATOM 1928 O O . ASP A 1 243 ? -7.273 0.791 22.098 1.00 89.44 243 ASP A O 1
ATOM 1932 N N . PHE A 1 244 ? -7.501 -1.053 20.841 1.00 85.19 244 PHE A N 1
ATOM 1933 C CA . PHE A 1 244 ? -8.706 -1.506 21.525 1.00 85.19 244 PHE A CA 1
ATOM 1934 C C . PHE A 1 244 ? -8.436 -2.005 22.953 1.00 85.19 244 PHE A C 1
ATOM 1936 O O . PHE A 1 244 ? -9.385 -2.102 23.730 1.00 85.19 244 PHE A O 1
ATOM 1943 N N . PHE A 1 245 ? -7.179 -2.257 23.365 1.00 79.69 245 PHE A N 1
ATOM 1944 C CA . PHE A 1 245 ? -6.885 -2.532 24.781 1.00 79.69 245 PHE A CA 1
ATOM 1945 C C . PHE A 1 245 ? -7.113 -1.304 25.666 1.00 79.69 245 PHE A C 1
ATOM 1947 O O . PHE A 1 245 ? -7.463 -1.463 26.836 1.00 79.69 245 PHE A O 1
ATOM 1954 N N . ALA A 1 246 ? -6.964 -0.096 25.116 1.00 79.69 246 ALA A N 1
ATOM 1955 C CA . ALA A 1 246 ? -7.154 1.148 25.853 1.00 79.69 246 ALA A CA 1
ATOM 1956 C C . ALA A 1 246 ? -8.630 1.433 26.198 1.00 79.69 246 ALA A C 1
ATOM 1958 O O . ALA A 1 246 ? -8.905 2.236 27.093 1.00 79.69 246 ALA A O 1
ATOM 1959 N N . ALA A 1 247 ? -9.585 0.764 25.540 1.00 78.06 247 ALA A N 1
ATOM 1960 C CA . ALA A 1 247 ? -11.000 0.880 25.878 1.00 78.06 247 ALA A CA 1
ATOM 1961 C C . ALA A 1 247 ? -11.288 0.210 27.228 1.00 78.06 247 ALA A C 1
ATOM 1963 O O . ALA A 1 247 ? -11.296 -1.022 27.342 1.00 78.06 247 ALA A O 1
ATOM 1964 N N . LYS A 1 248 ? -11.556 1.031 28.249 1.00 68.88 248 LYS A N 1
ATOM 1965 C CA . LYS A 1 248 ? -11.904 0.572 29.603 1.00 68.88 248 LYS A CA 1
ATOM 1966 C C . LYS A 1 248 ? -13.208 -0.229 29.627 1.00 68.88 248 LYS A C 1
ATOM 1968 O O . LYS A 1 248 ? -13.254 -1.261 30.285 1.00 68.88 248 LYS A O 1
ATOM 1973 N N . ASP A 1 249 ? -14.187 0.186 28.826 1.00 72.12 249 ASP A N 1
ATOM 1974 C CA . ASP A 1 249 ? -15.563 -0.333 28.853 1.00 72.12 249 ASP A CA 1
ATOM 1975 C C . ASP A 1 249 ? -15.875 -1.312 27.702 1.00 72.12 249 ASP A C 1
ATOM 1977 O O . ASP A 1 249 ? -17.029 -1.574 27.384 1.00 72.12 249 ASP A O 1
ATOM 1981 N N . PHE A 1 250 ? -14.849 -1.855 27.036 1.00 67.94 250 PHE A N 1
ATOM 1982 C CA . PHE A 1 250 ? -15.038 -2.820 25.945 1.00 67.94 250 PHE A CA 1
ATOM 1983 C C . PHE A 1 250 ? -15.527 -4.177 26.494 1.00 67.94 250 PHE A C 1
ATOM 1985 O O . PHE A 1 250 ? -14.801 -4.765 27.304 1.00 67.94 250 PHE A O 1
ATOM 1992 N N . PRO A 1 251 ? -16.695 -4.703 26.065 1.00 63.31 251 PRO A N 1
ATOM 1993 C CA . PRO A 1 251 ? -17.271 -5.932 26.617 1.00 63.31 251 PRO A CA 1
ATOM 1994 C C . PRO A 1 251 ? -16.360 -7.155 26.467 1.00 63.31 251 PRO A C 1
ATOM 1996 O O . PRO A 1 251 ? -15.882 -7.469 25.377 1.00 63.31 251 PRO A O 1
ATOM 1999 N N . ASP A 1 252 ? -16.173 -7.883 27.567 1.00 57.31 252 ASP A N 1
ATOM 2000 C CA . ASP A 1 252 ? -15.164 -8.940 27.767 1.00 57.31 252 ASP A CA 1
ATOM 2001 C C . ASP A 1 252 ? -15.495 -10.296 27.089 1.00 57.31 252 ASP A C 1
ATOM 2003 O O . ASP A 1 252 ? -15.062 -11.358 27.529 1.00 57.31 252 ASP A O 1
ATOM 2007 N N . PHE A 1 253 ? -16.292 -10.301 26.011 1.00 51.94 253 PHE A N 1
ATOM 2008 C CA . PHE A 1 253 ? -16.756 -11.536 25.346 1.00 51.94 253 PHE A CA 1
ATOM 2009 C C . PHE A 1 253 ? -15.847 -12.041 24.210 1.00 51.94 253 PHE A C 1
ATOM 2011 O O . PHE A 1 253 ? -16.046 -13.146 23.705 1.00 51.94 253 PHE A O 1
ATOM 2018 N N . ARG A 1 254 ? -14.841 -11.262 23.792 1.00 58.19 254 ARG A N 1
ATOM 2019 C CA . ARG A 1 254 ? -13.772 -11.694 22.872 1.00 58.19 254 ARG A CA 1
ATOM 2020 C C . ARG A 1 254 ? -12.423 -11.140 23.345 1.00 58.19 254 ARG A C 1
ATOM 2022 O O . ARG A 1 254 ? -12.407 -10.088 23.982 1.00 58.19 254 ARG A O 1
ATOM 2029 N N . PRO A 1 255 ? -11.291 -11.788 23.000 1.00 65.12 255 PRO A N 1
ATOM 2030 C CA . PRO A 1 255 ? -9.979 -11.183 23.192 1.00 65.12 255 PRO A CA 1
ATOM 2031 C C . PRO A 1 255 ? -9.975 -9.814 22.513 1.00 65.12 255 PRO A C 1
ATOM 2033 O O . P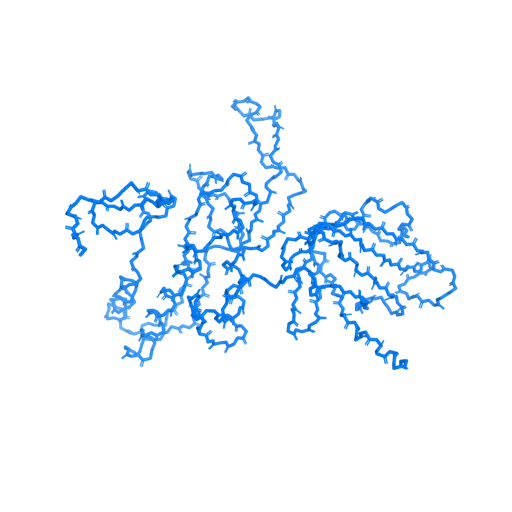RO A 1 255 ? -10.272 -9.729 21.318 1.00 65.12 255 PRO A O 1
ATOM 2036 N N . LYS A 1 256 ? -9.681 -8.745 23.263 1.00 68.25 256 LYS A N 1
ATOM 2037 C CA . LYS A 1 256 ? -9.553 -7.414 22.662 1.00 68.25 256 LYS A CA 1
ATOM 2038 C C . LYS A 1 256 ? -8.488 -7.511 21.556 1.00 68.25 256 LYS A C 1
ATOM 2040 O O . LYS A 1 256 ? -7.399 -8.021 21.836 1.00 68.25 256 LYS A O 1
ATOM 2045 N N . PRO A 1 257 ? -8.768 -7.042 20.325 1.00 66.62 257 PRO A N 1
ATOM 2046 C CA . PRO A 1 257 ? -7.845 -7.193 19.194 1.00 66.62 257 PRO A CA 1
ATOM 2047 C C . PRO A 1 257 ? -6.508 -6.464 19.410 1.00 66.62 257 PRO A C 1
ATOM 2049 O O . PRO A 1 257 ? -5.532 -6.712 18.706 1.00 66.62 257 PRO A O 1
ATOM 2052 N N . GLY A 1 258 ? -6.441 -5.604 20.429 1.00 80.38 258 GLY A N 1
ATOM 2053 C CA . GLY A 1 258 ? -5.267 -4.838 20.800 1.00 80.38 258 GLY A CA 1
ATOM 2054 C C . GLY A 1 258 ? -5.009 -3.696 19.838 1.00 80.38 258 GLY A C 1
ATOM 2055 O O . GLY A 1 258 ? -5.953 -3.080 19.339 1.00 80.38 258 GLY A O 1
ATOM 2056 N N . LYS A 1 259 ? -3.731 -3.403 19.589 1.00 87.38 259 LYS A N 1
ATOM 2057 C CA . LYS A 1 259 ? -3.325 -2.380 18.627 1.00 87.38 259 LYS A CA 1
ATOM 2058 C C . LYS A 1 259 ? -3.360 -2.944 17.209 1.00 87.38 259 LYS A C 1
ATOM 2060 O O . LYS A 1 259 ? -2.492 -3.733 16.839 1.00 87.38 259 LYS A O 1
ATOM 2065 N N . VAL A 1 260 ? -4.340 -2.516 16.419 1.00 88.56 260 VAL A N 1
ATOM 2066 C CA . VAL A 1 260 ? -4.570 -2.987 15.045 1.00 88.56 260 VAL A CA 1
ATOM 2067 C C . VAL A 1 260 ? -4.652 -1.827 14.056 1.00 88.56 260 VAL A C 1
ATOM 2069 O O . VAL A 1 260 ? -5.083 -0.722 14.391 1.00 88.56 260 VAL A O 1
ATOM 2072 N N . SER A 1 261 ? -4.236 -2.095 12.818 1.00 92.19 261 SER A N 1
ATOM 2073 C CA . SER A 1 261 ? -4.421 -1.187 11.683 1.00 92.19 261 SER A CA 1
ATOM 2074 C C . SER A 1 261 ? -5.698 -1.543 10.920 1.00 92.19 261 SER A C 1
ATOM 2076 O O . SER A 1 261 ? -5.956 -2.722 10.673 1.00 92.19 261 SER A O 1
ATOM 2078 N N . GLY A 1 262 ? -6.453 -0.530 10.507 1.00 94.00 262 GLY A N 1
ATOM 2079 C CA . GLY A 1 262 ? -7.553 -0.604 9.554 1.00 94.00 262 GLY A CA 1
ATOM 2080 C C . GLY A 1 262 ? -7.203 0.108 8.244 1.00 94.00 262 GLY A C 1
ATOM 2081 O O . GLY A 1 262 ? -6.573 1.168 8.257 1.00 94.00 262 GLY A O 1
ATOM 2082 N N . TYR A 1 263 ? -7.611 -0.459 7.110 1.00 92.81 263 TYR A N 1
ATOM 2083 C CA . TYR A 1 263 ? -7.362 0.063 5.767 1.00 92.81 263 TYR A CA 1
ATOM 2084 C C . TYR A 1 263 ? -8.671 0.448 5.083 1.00 92.81 263 TYR A C 1
ATOM 2086 O O . TYR A 1 263 ? -9.563 -0.383 4.912 1.00 92.81 263 TYR A O 1
ATOM 2094 N N . TRP A 1 264 ? -8.772 1.718 4.694 1.00 92.94 264 TRP A N 1
ATOM 2095 C CA . TRP A 1 264 ? -9.956 2.268 4.042 1.00 92.94 264 TRP A CA 1
ATOM 2096 C C . TRP A 1 264 ? -9.969 1.996 2.538 1.00 92.94 264 TRP A C 1
ATOM 2098 O O . TRP A 1 264 ? -9.043 2.385 1.820 1.00 92.94 264 TRP A O 1
ATOM 2108 N N . ASP A 1 265 ? -11.032 1.356 2.070 1.00 89.62 265 ASP A N 1
ATOM 2109 C CA . ASP A 1 265 ? -11.396 1.236 0.664 1.00 89.62 265 ASP A CA 1
ATOM 2110 C C . ASP A 1 265 ? -12.475 2.275 0.353 1.00 89.62 265 ASP A C 1
ATOM 2112 O O . ASP A 1 265 ? -13.667 2.053 0.575 1.00 89.62 265 ASP A O 1
ATOM 2116 N N . ASP A 1 266 ? -12.040 3.425 -0.162 1.00 85.69 266 ASP A N 1
ATOM 2117 C CA . ASP A 1 266 ? -12.932 4.544 -0.467 1.00 85.69 266 ASP A CA 1
ATOM 2118 C C . ASP A 1 266 ? -13.938 4.224 -1.582 1.00 85.69 266 ASP A C 1
ATOM 2120 O O . ASP A 1 266 ? -15.036 4.780 -1.601 1.00 85.69 266 ASP A O 1
ATOM 2124 N N . ALA A 1 267 ? -13.596 3.306 -2.491 1.00 84.12 267 ALA A N 1
ATOM 2125 C CA . ALA A 1 267 ? -14.472 2.920 -3.591 1.00 84.12 267 ALA A CA 1
ATOM 2126 C C . ALA A 1 267 ? -15.595 1.988 -3.115 1.00 84.12 267 ALA A C 1
ATOM 2128 O O . ALA A 1 267 ? -16.746 2.163 -3.510 1.00 84.12 267 ALA A O 1
ATOM 2129 N N . ALA A 1 268 ? -15.269 1.015 -2.260 1.00 89.12 268 ALA A N 1
ATOM 2130 C CA . ALA A 1 268 ? -16.250 0.084 -1.699 1.00 89.12 268 ALA A CA 1
ATOM 2131 C C . ALA A 1 268 ? -16.968 0.631 -0.454 1.00 89.12 268 ALA A C 1
ATOM 2133 O O . ALA A 1 268 ? -17.947 0.037 -0.007 1.00 89.12 268 ALA A O 1
ATOM 2134 N N . LYS A 1 269 ? -16.474 1.737 0.117 1.00 92.75 269 LYS A N 1
ATOM 2135 C CA . LYS A 1 269 ? -16.906 2.281 1.411 1.00 92.75 269 LYS A CA 1
ATOM 2136 C C . LYS A 1 269 ? -16.779 1.257 2.547 1.00 92.75 269 LYS A C 1
ATOM 2138 O O . LYS A 1 269 ? -17.644 1.146 3.419 1.00 92.75 269 LYS A O 1
ATOM 2143 N N . LEU A 1 270 ? -15.671 0.511 2.530 1.00 94.25 270 LEU A N 1
ATOM 2144 C CA . LEU A 1 270 ? -15.345 -0.537 3.499 1.00 94.25 270 LEU A CA 1
ATOM 2145 C C . LEU A 1 270 ? -14.043 -0.222 4.239 1.00 94.25 270 LEU A C 1
ATOM 2147 O O . LEU A 1 270 ? -13.059 0.212 3.646 1.00 94.25 270 LEU A O 1
ATOM 2151 N N . LEU A 1 271 ? -14.017 -0.505 5.537 1.00 95.12 271 LEU A N 1
ATOM 2152 C CA . LEU A 1 271 ? -12.830 -0.454 6.379 1.00 95.12 271 LEU A CA 1
ATOM 2153 C C . LEU A 1 271 ? -12.438 -1.880 6.781 1.00 95.12 271 LEU A C 1
ATOM 2155 O O . LEU A 1 271 ? -13.185 -2.558 7.488 1.00 95.12 271 LEU A O 1
ATOM 2159 N N . PHE A 1 272 ? -11.272 -2.329 6.320 1.00 93.81 272 PHE A N 1
ATOM 2160 C CA . PHE A 1 272 ? -10.738 -3.667 6.583 1.00 93.81 272 PHE A CA 1
ATOM 2161 C C . PHE A 1 272 ? -9.740 -3.631 7.734 1.00 93.81 272 PHE A C 1
ATOM 2163 O O . PHE A 1 272 ? -8.731 -2.936 7.641 1.00 93.81 272 PHE A O 1
ATOM 2170 N N . TRP A 1 273 ? -9.974 -4.401 8.789 1.00 92.38 273 TRP A N 1
ATOM 2171 C CA . TRP A 1 273 ? -9.109 -4.441 9.965 1.00 92.38 273 TRP A CA 1
ATOM 2172 C C . TRP A 1 273 ? -8.104 -5.590 9.915 1.00 92.38 273 TRP A C 1
ATOM 2174 O O . TRP A 1 273 ? -8.355 -6.653 9.349 1.00 92.38 273 TRP A O 1
ATOM 2184 N N . GLY A 1 274 ? -6.947 -5.387 10.547 1.00 86.56 274 GLY A N 1
ATOM 2185 C CA . GLY A 1 274 ? -5.880 -6.388 10.636 1.00 86.56 274 GLY A CA 1
ATOM 2186 C C . GLY A 1 274 ? -6.251 -7.658 11.411 1.00 86.56 274 GLY A C 1
ATOM 2187 O O . GLY A 1 274 ? -5.523 -8.643 11.320 1.00 86.56 274 GLY A O 1
ATOM 2188 N N . ASP A 1 275 ? -7.368 -7.653 12.142 1.00 86.06 275 ASP A N 1
ATOM 2189 C CA . ASP A 1 275 ? -7.950 -8.829 12.800 1.00 86.06 275 ASP A CA 1
ATOM 2190 C C . ASP A 1 275 ? -8.929 -9.612 11.899 1.00 86.06 275 ASP A C 1
ATOM 2192 O O . ASP A 1 275 ? -9.496 -10.617 12.325 1.00 86.06 275 ASP A O 1
ATOM 2196 N N . GLY A 1 276 ? -9.117 -9.170 10.650 1.00 88.19 276 GLY A N 1
ATOM 2197 C CA . GLY A 1 276 ? -10.016 -9.775 9.669 1.00 88.19 276 GLY A CA 1
ATOM 2198 C C . GLY A 1 276 ? -11.447 -9.235 9.699 1.00 88.19 276 GLY A C 1
ATOM 2199 O O . GLY A 1 276 ? -12.247 -9.627 8.849 1.00 88.19 276 GLY A O 1
ATOM 2200 N N . THR A 1 277 ? -11.791 -8.337 10.629 1.00 90.25 277 THR A N 1
ATOM 2201 C CA . THR A 1 277 ? -13.123 -7.718 10.652 1.00 90.25 277 THR A CA 1
ATOM 2202 C C . THR A 1 277 ? -13.275 -6.664 9.554 1.00 90.25 277 THR A C 1
ATOM 2204 O O . THR A 1 277 ? -12.311 -6.035 9.111 1.00 90.25 277 THR A O 1
ATOM 2207 N N . VAL A 1 278 ? -14.511 -6.469 9.088 1.00 94.31 278 VAL A N 1
ATOM 2208 C CA . VAL A 1 278 ? -14.841 -5.503 8.031 1.00 94.31 278 VAL A CA 1
ATOM 2209 C C . VAL A 1 278 ? -15.991 -4.629 8.490 1.00 94.31 278 VAL A C 1
ATOM 2211 O O . VAL A 1 278 ? -17.012 -5.134 8.967 1.00 94.31 278 VAL A O 1
ATOM 2214 N N . TRP A 1 279 ? -15.820 -3.315 8.374 1.00 94.81 279 TRP A N 1
ATOM 2215 C CA . TRP A 1 279 ? -16.844 -2.333 8.710 1.00 94.81 279 TRP A CA 1
ATOM 2216 C C . TRP A 1 279 ? -17.307 -1.627 7.439 1.00 94.81 279 TRP A C 1
ATOM 2218 O O . TRP A 1 279 ? -16.490 -1.104 6.686 1.00 94.81 279 TRP A O 1
ATOM 2228 N N . ALA A 1 280 ? -18.612 -1.602 7.198 1.00 95.75 280 ALA A N 1
ATOM 2229 C CA . ALA A 1 280 ? -19.212 -0.907 6.067 1.00 95.75 280 ALA A CA 1
ATOM 2230 C C . ALA A 1 280 ? -19.726 0.462 6.508 1.00 95.75 280 ALA A C 1
ATOM 2232 O O . ALA A 1 280 ? -20.513 0.536 7.453 1.00 95.75 280 ALA A O 1
ATOM 2233 N N . GLN A 1 281 ? -19.292 1.528 5.834 1.00 95.31 281 GLN A N 1
ATOM 2234 C CA . GLN A 1 281 ? -19.793 2.873 6.105 1.00 95.31 281 GLN A CA 1
ATOM 2235 C C . GLN A 1 281 ? -21.270 2.934 5.710 1.00 95.31 281 GLN A C 1
ATOM 2237 O O . GLN A 1 281 ? -21.653 2.550 4.603 1.00 95.31 281 GLN A O 1
ATOM 2242 N N . THR A 1 282 ? -22.118 3.396 6.617 1.00 90.69 282 THR A N 1
ATOM 2243 C CA . THR A 1 282 ? -23.504 3.718 6.293 1.00 90.69 282 THR A CA 1
ATOM 2244 C C . THR A 1 282 ? -23.539 5.116 5.698 1.00 90.69 282 THR A C 1
ATOM 2246 O O . THR A 1 282 ? -22.792 5.990 6.138 1.00 90.69 282 THR A O 1
ATOM 2249 N N . ALA A 1 283 ? -24.393 5.347 4.699 1.00 74.06 283 ALA A N 1
ATOM 2250 C CA . ALA A 1 283 ? -24.629 6.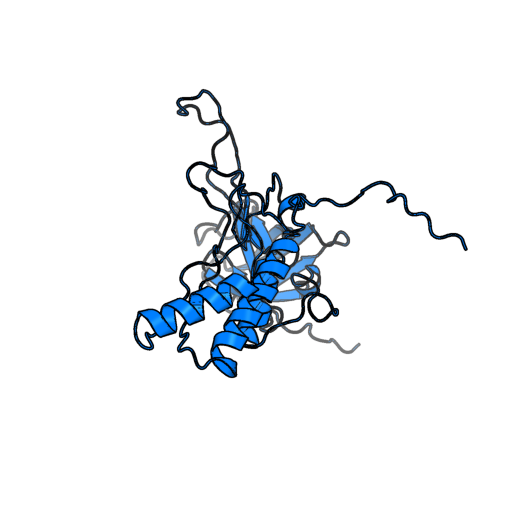705 4.225 1.00 74.06 283 ALA A CA 1
ATOM 2251 C C . ALA A 1 283 ? -24.952 7.593 5.437 1.00 74.06 283 ALA A C 1
ATOM 2253 O O . ALA A 1 283 ? -25.721 7.167 6.301 1.00 74.06 283 ALA A O 1
ATOM 2254 N N . LYS A 1 284 ? -24.366 8.801 5.516 1.00 55.84 284 LYS A N 1
ATOM 2255 C CA . LYS A 1 284 ? -24.926 9.842 6.385 1.00 55.84 284 LYS A CA 1
ATOM 2256 C C . LYS A 1 284 ? -26.390 9.917 5.971 1.00 55.84 284 LYS A C 1
ATOM 2258 O O . LYS A 1 284 ? -26.652 10.231 4.807 1.00 55.84 284 LYS A O 1
ATOM 2263 N N . ASP A 1 285 ? -27.313 9.563 6.862 1.00 39.88 285 ASP A N 1
ATOM 2264 C CA . ASP A 1 285 ? -28.708 9.921 6.669 1.00 39.88 285 ASP A CA 1
ATOM 2265 C C . ASP A 1 285 ? -28.676 11.432 6.454 1.00 39.88 285 ASP A C 1
ATOM 2267 O O . ASP A 1 285 ? -28.378 12.207 7.364 1.00 39.88 285 ASP A O 1
ATOM 2271 N N . LEU A 1 286 ? -28.854 11.849 5.200 1.00 35.62 286 LEU A N 1
ATOM 2272 C CA . LEU A 1 286 ? -29.180 13.216 4.863 1.00 35.62 286 LEU A CA 1
ATOM 2273 C C . LEU A 1 286 ? -30.548 13.421 5.498 1.00 35.62 286 LEU A C 1
ATOM 2275 O O . LEU A 1 286 ? -31.581 13.220 4.864 1.00 35.62 286 LEU A O 1
ATOM 2279 N N . ILE A 1 287 ? -30.548 13.757 6.787 1.00 31.77 287 ILE A N 1
ATOM 2280 C CA . ILE A 1 287 ? -31.667 14.427 7.413 1.00 31.77 287 ILE A CA 1
ATOM 2281 C C . ILE A 1 287 ? -31.756 15.733 6.639 1.00 31.77 287 ILE A C 1
ATOM 2283 O O . ILE A 1 287 ? -31.008 16.678 6.880 1.00 31.77 287 ILE A O 1
ATOM 2287 N N . VAL A 1 288 ? -32.607 15.717 5.618 1.00 31.78 288 VAL A N 1
ATOM 2288 C CA . VAL A 1 288 ? -33.134 16.910 4.980 1.00 31.78 288 VAL A CA 1
ATOM 2289 C C . VAL A 1 288 ? -33.779 17.703 6.116 1.00 31.78 288 VAL A C 1
ATOM 2291 O O . VAL A 1 288 ? -34.841 17.320 6.608 1.00 31.78 288 VAL A O 1
ATOM 2294 N N . GLN A 1 289 ? -33.071 18.722 6.601 1.00 31.20 289 GLN A N 1
ATOM 2295 C CA . GLN A 1 289 ? -33.671 19.832 7.335 1.00 31.20 289 GLN A CA 1
ATOM 2296 C C . GLN A 1 289 ? -34.147 20.873 6.330 1.00 31.20 289 GLN A C 1
ATOM 2298 O O . GLN A 1 289 ? -33.398 21.130 5.358 1.00 31.20 289 GLN A O 1
#

Radius of gyration: 23.34 Å; chains: 1; bounding box: 61×58×58 Å

InterPro domains:
  IPR001360 Glycoside hydrolase family 1 [PF00232] (18-164)
  IPR001360 Glycoside hydrolase family 1 [PR00131] (52-60)
  IPR001360 Glycoside hydrolase family 1 [PR00131] (72-83)
  IPR001360 Glycoside hydrolase family 1 [PR00131] (94-111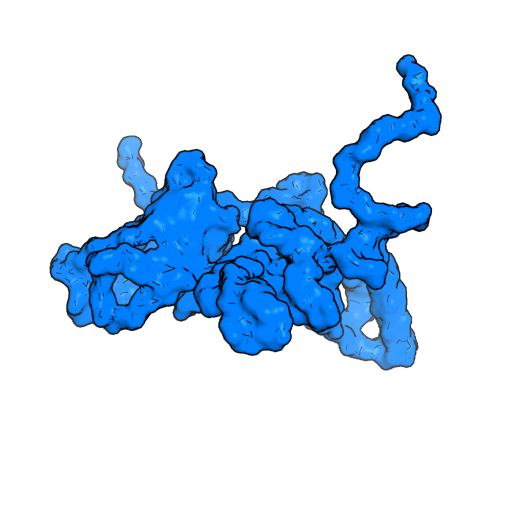)
  IPR001360 Glycoside hydrolase family 1 [PR00131] (118-130)
  IPR001360 Glycoside hydrolase family 1 [PTHR10353] (17-164)
  IPR017853 Glycoside hydrolase superfamily [SSF51445] (23-165)